Protein AF-0000000086876105 (afdb_homodimer)

Foldseek 3Di:
DWDQFADPVVQVQLALPPCVVQVFFKKWKWFAAPVGDIDIDIDGSLFKHRPHRFKMKGWAAPPDRSVVRCVVPQWIWMWGADPQKTKIWIWRKDWDDWDPDAPHTTGMIMIGTPTMDIDDDPVDTRDDDHTDDDPDPVVVSVVSSSSVVVNND/DWDQFADPVVLVQLALPPCVVQVWFKKWKWFAAPVGDIDIDIDGSLFKHRPHRFKMKGWAAPPDRSVVRCVVPQWIWMWGADPQKTKIWIWRKDWDDWDPDAPHTTGMIMIGTPTMDIDDDPVDTRDDDHTDDDPDPVVVSVVSSSSVVVNND

pLDDT: mean 95.99, std 5.05, range [53.31, 98.94]

Radius of gyration: 19.45 Å; Cα contacts (8 Å, |Δi|>4): 712; chains: 2; bounding box: 35×54×44 Å

Nearest PDB structures (foldseek):
  2q9k-assembly1_A-2  TM=8.388E-01  e=3.712E-08  Exiguobacterium sibiricum 255-15
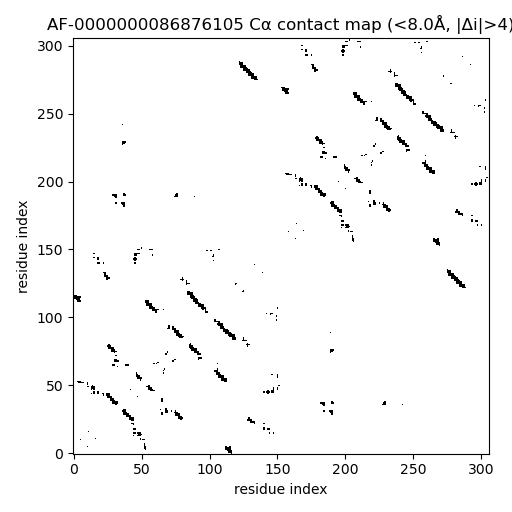  3amf-assembly1_B  TM=7.274E-01  e=2.385E-05  Nitratidesulfovibrio vulgaris str. 'Miyazaki F'
  5jab-assembly2_D  TM=6.631E-01  e=6.332E-06  Mycobacterium tuberculosis H37Rv
  8ct0-assembly2_B  TM=7.428E-01  e=2.216E-03  Kitasatospora aureofaciens
  5zyr-assembly1_B  TM=7.207E-01  e=1.424E-03  Acinetobacter baumannii

InterPro domains:
  IPR012349 FMN-binding split barrel [G3DSA:2.30.110.10] (2-151)

Structure (mmCIF, N/CA/C/O backbone):
data_AF-0000000086876105-model_v1
#
loop_
_entity.id
_entity.type
_entity.pdbx_description
1 polymer "Pyridoxamine 5'-phosphate oxidase family protein"
#
loop_
_atom_site.group_PDB
_atom_site.id
_atom_site.type_symbol
_atom_site.label_atom_id
_atom_site.label_alt_id
_atom_site.label_comp_id
_atom_site.label_asym_id
_atom_site.label_entity_id
_atom_site.label_seq_id
_atom_site.pdbx_PDB_ins_code
_atom_site.Cartn_x
_atom_site.Cartn_y
_atom_site.Cartn_z
_atom_site.occupancy
_atom_site.B_iso_or_equiv
_atom_site.auth_seq_id
_atom_site.auth_comp_id
_atom_site.auth_asym_id
_atom_site.auth_atom_id
_atom_site.pdbx_PDB_model_num
ATOM 1 N N . MET A 1 1 ? 7.344 -9.664 17.172 1 53.34 1 MET A N 1
ATOM 2 C CA . MET A 1 1 ? 8.148 -10.836 16.828 1 53.34 1 MET A CA 1
ATOM 3 C C . MET A 1 1 ? 8.07 -11.125 15.336 1 53.34 1 MET A C 1
ATOM 5 O O . MET A 1 1 ? 6.98 -11.211 14.766 1 53.34 1 MET A O 1
ATOM 9 N N . ASN A 1 2 ? 9.172 -10.852 14.609 1 73.69 2 ASN A N 1
ATOM 10 C CA . ASN A 1 2 ? 9.258 -11.18 13.188 1 73.69 2 ASN A CA 1
ATOM 11 C C . ASN A 1 2 ? 9.289 -12.688 12.961 1 73.69 2 ASN A C 1
ATOM 13 O O . ASN A 1 2 ? 10.133 -13.383 13.523 1 73.69 2 ASN A O 1
ATOM 17 N N . VAL A 1 3 ? 8.188 -13.242 12.438 1 87.06 3 VAL A N 1
ATOM 18 C CA . VAL A 1 3 ? 8.141 -14.664 12.117 1 87.06 3 VAL A CA 1
ATOM 19 C C . VAL A 1 3 ? 8.516 -14.883 10.656 1 87.06 3 VAL A C 1
ATOM 21 O O . VAL A 1 3 ? 8.328 -13.992 9.82 1 87.06 3 VAL A O 1
ATOM 24 N N . LYS A 1 4 ? 9.047 -16.016 10.438 1 95.12 4 LYS A N 1
ATOM 25 C CA . LYS A 1 4 ? 9.523 -16.281 9.086 1 95.12 4 LYS A CA 1
ATOM 26 C C . LYS A 1 4 ? 8.594 -17.25 8.352 1 95.12 4 LYS A C 1
ATOM 28 O O . LYS A 1 4 ? 9.047 -18.078 7.562 1 95.12 4 LYS A O 1
ATOM 33 N N . GLN A 1 5 ? 7.363 -17.203 8.781 1 97 5 GLN A N 1
ATOM 34 C CA . GLN A 1 5 ? 6.387 -18.078 8.156 1 97 5 GLN A CA 1
ATOM 35 C C . GLN A 1 5 ? 4.973 -17.531 8.305 1 97 5 GLN A C 1
ATOM 37 O O . GLN A 1 5 ? 4.672 -16.844 9.289 1 97 5 GLN A O 1
ATOM 42 N N . LEU A 1 6 ? 4.168 -17.922 7.379 1 97.19 6 LEU A N 1
ATOM 43 C CA . LEU A 1 6 ? 2.736 -17.656 7.488 1 97.19 6 LEU A CA 1
ATOM 44 C C . LEU A 1 6 ? 2.08 -18.609 8.484 1 97.19 6 LEU A C 1
ATOM 46 O O . LEU A 1 6 ? 2.527 -19.75 8.648 1 97.19 6 LEU A O 1
ATOM 50 N N . ASP A 1 7 ? 1.108 -18.125 9.141 1 95.12 7 ASP A N 1
ATOM 51 C CA . ASP A 1 7 ? 0.332 -19.078 9.938 1 95.12 7 ASP A CA 1
ATOM 52 C C . ASP A 1 7 ? -0.605 -19.891 9.055 1 95.12 7 ASP A C 1
ATOM 54 O O . ASP A 1 7 ? -0.714 -19.641 7.855 1 95.12 7 ASP A O 1
ATOM 58 N N . LEU A 1 8 ? -1.255 -20.828 9.602 1 95.94 8 LEU A N 1
ATOM 59 C CA . LEU A 1 8 ? -2.051 -21.781 8.844 1 95.94 8 LEU A CA 1
ATOM 60 C C . LEU A 1 8 ? -3.25 -21.109 8.195 1 95.94 8 LEU A C 1
ATOM 62 O O . LEU A 1 8 ? -3.672 -21.484 7.102 1 95.94 8 LEU A O 1
ATOM 66 N N . GLU A 1 9 ? -3.82 -20.188 8.852 1 96.12 9 GLU A N 1
ATOM 67 C CA . GLU A 1 9 ? -4.957 -19.453 8.312 1 96.12 9 GLU A CA 1
ATOM 68 C C . GLU A 1 9 ? -4.586 -18.719 7.027 1 96.12 9 GLU A C 1
ATOM 70 O O . GLU A 1 9 ? -5.34 -18.75 6.051 1 96.12 9 GLU A O 1
ATOM 75 N N . LEU A 1 10 ? -3.41 -18.125 7.039 1 97.12 10 LEU A N 1
ATOM 76 C CA . LEU A 1 10 ? -2.941 -17.391 5.871 1 97.12 10 LEU A CA 1
ATOM 77 C C . LEU A 1 10 ? -2.568 -18.344 4.742 1 97.12 10 LEU A C 1
ATOM 79 O O . LEU A 1 10 ? -2.824 -18.047 3.57 1 97.12 10 LEU A O 1
ATOM 83 N N . VAL A 1 11 ? -2.008 -19.453 5.074 1 98.25 11 VAL A N 1
ATOM 84 C CA . VAL A 1 11 ? -1.679 -20.469 4.07 1 98.25 11 VAL A CA 1
ATOM 85 C C . VAL A 1 11 ? -2.953 -20.938 3.375 1 98.25 11 VAL A C 1
ATOM 87 O O . VAL A 1 11 ? -2.986 -21.062 2.148 1 98.25 11 VAL A O 1
ATOM 90 N N . GLU A 1 12 ? -3.965 -21.156 4.125 1 97.75 12 GLU A N 1
ATOM 91 C CA . GLU A 1 12 ? -5.242 -21.562 3.553 1 97.75 12 GLU A CA 1
ATOM 92 C C . GLU A 1 12 ? -5.844 -20.469 2.689 1 97.75 12 GLU A C 1
ATOM 94 O O . GLU A 1 12 ? -6.371 -20.734 1.607 1 97.75 12 GLU A O 1
ATOM 99 N N . TRP A 1 13 ? -5.75 -19.25 3.197 1 97.81 13 TRP A N 1
ATOM 100 C CA . TRP A 1 13 ? -6.266 -18.078 2.479 1 97.81 13 TRP A CA 1
ATOM 101 C C . TRP A 1 13 ? -5.586 -17.938 1.121 1 97.81 13 TRP A C 1
ATOM 103 O O . TRP A 1 13 ? -6.238 -17.609 0.125 1 97.81 13 TRP A O 1
ATOM 113 N N . LEU A 1 14 ? -4.266 -18.297 1.046 1 98.38 14 LEU A N 1
ATOM 114 C CA . LEU A 1 14 ? -3.479 -18.156 -0.175 1 98.38 14 LEU A CA 1
ATOM 115 C C . LEU A 1 14 ? -3.295 -19.516 -0.848 1 98.38 14 LEU A C 1
ATOM 117 O O . LEU A 1 14 ? -2.311 -19.734 -1.558 1 98.38 14 LEU A O 1
ATOM 121 N N . SER A 1 15 ? -4.16 -20.484 -0.643 1 97.94 15 SER A N 1
ATOM 122 C CA . SER A 1 15 ? -4.02 -21.844 -1.122 1 97.94 15 SER A CA 1
ATOM 123 C C . SER A 1 15 ? -4.355 -21.953 -2.605 1 97.94 15 SER A C 1
ATOM 125 O O . SER A 1 15 ? -4.047 -22.953 -3.248 1 97.94 15 SER A O 1
ATOM 127 N N . GLY A 1 16 ? -5.004 -20.906 -3.15 1 97.75 16 GLY A N 1
ATOM 128 C CA . GLY A 1 16 ? -5.508 -20.969 -4.512 1 97.75 16 GLY A CA 1
ATOM 129 C C . GLY A 1 16 ? -6.879 -21.609 -4.613 1 97.75 16 GLY A C 1
ATOM 130 O O . GLY A 1 16 ? -7.43 -21.75 -5.707 1 97.75 16 GLY A O 1
ATOM 131 N N . ASN A 1 17 ? -7.387 -21.922 -3.473 1 97.06 17 ASN A N 1
ATOM 132 C CA . ASN A 1 17 ? -8.719 -22.516 -3.432 1 97.06 17 ASN A CA 1
ATOM 133 C C . ASN A 1 17 ? -9.789 -21.469 -3.119 1 97.06 17 ASN A C 1
ATOM 135 O O . ASN A 1 17 ? -9.477 -20.375 -2.674 1 97.06 17 ASN A O 1
ATOM 139 N N . GLN A 1 18 ? -11.031 -21.781 -3.467 1 97.12 18 GLN A N 1
ATOM 140 C CA . GLN A 1 18 ? -12.203 -20.984 -3.135 1 97.12 18 GLN A CA 1
ATOM 141 C C . GLN A 1 18 ? -12.039 -19.547 -3.613 1 97.12 18 GLN A C 1
ATOM 143 O O . GLN A 1 18 ? -12.258 -18.609 -2.852 1 97.12 18 GLN A O 1
ATOM 148 N N . LEU A 1 19 ? -11.586 -19.422 -4.809 1 98.06 19 LEU A N 1
ATOM 149 C CA . LEU A 1 19 ? -11.297 -18.109 -5.387 1 98.06 19 LEU A CA 1
ATOM 150 C C . LEU A 1 19 ? -12.562 -17.266 -5.473 1 98.06 19 LEU A C 1
ATOM 152 O O . LEU A 1 19 ? -12.516 -16.047 -5.273 1 98.06 19 LEU A O 1
ATOM 156 N N . GLU A 1 20 ? -13.711 -17.891 -5.691 1 97.44 20 GLU A N 1
ATOM 157 C CA . GLU A 1 20 ? -14.977 -17.172 -5.797 1 97.44 20 GLU A CA 1
ATOM 158 C C . GLU A 1 20 ? -15.289 -16.422 -4.508 1 97.44 20 GLU A C 1
ATOM 160 O O . GLU A 1 20 ? -15.82 -15.305 -4.547 1 97.44 20 GLU A O 1
ATOM 165 N N . GLY A 1 21 ? -14.891 -16.984 -3.416 1 96.88 21 GLY A N 1
ATOM 166 C CA . GLY A 1 21 ? -15.211 -16.391 -2.123 1 96.88 21 GLY A CA 1
ATOM 167 C C . GLY A 1 21 ? -14.289 -15.25 -1.741 1 96.88 21 GLY A C 1
ATOM 168 O O . GLY A 1 21 ? -14.586 -14.484 -0.821 1 96.88 21 GLY A O 1
ATOM 169 N N . LYS A 1 22 ? -13.148 -15.141 -2.412 1 96.69 22 LYS A N 1
ATOM 170 C CA . LYS A 1 22 ? -12.188 -14.086 -2.066 1 96.69 22 LYS A CA 1
ATOM 171 C C . LYS A 1 22 ? -11.836 -13.25 -3.289 1 96.69 22 LYS A C 1
ATOM 173 O O . LYS A 1 22 ? -10.758 -12.641 -3.34 1 96.69 22 LYS A O 1
ATOM 178 N N . GLN A 1 23 ? -12.742 -13.219 -4.227 1 97.5 23 GLN A N 1
ATOM 179 C CA . GLN A 1 23 ? -12.484 -12.648 -5.543 1 97.5 23 GLN A CA 1
ATOM 180 C C . GLN A 1 23 ? -12.359 -11.125 -5.473 1 97.5 23 GLN A C 1
ATOM 182 O O . GLN A 1 23 ? -11.852 -10.5 -6.402 1 97.5 23 GLN A O 1
ATOM 187 N N . HIS A 1 24 ? -12.758 -10.516 -4.379 1 96.94 24 HIS A N 1
ATOM 188 C CA . HIS A 1 24 ? -12.781 -9.055 -4.312 1 96.94 24 HIS A CA 1
ATOM 189 C C . HIS A 1 24 ? -11.547 -8.516 -3.59 1 96.94 24 HIS A C 1
ATOM 191 O O . HIS A 1 24 ? -11.305 -7.309 -3.582 1 96.94 24 HIS A O 1
ATOM 197 N N . ASP A 1 25 ? -10.758 -9.398 -3.023 1 95.5 25 ASP A N 1
ATOM 198 C CA . ASP A 1 25 ? -9.594 -8.992 -2.238 1 95.5 25 ASP A CA 1
ATOM 199 C C . ASP A 1 25 ? -8.414 -8.648 -3.141 1 95.5 25 ASP A C 1
ATOM 201 O O . ASP A 1 25 ? -8.156 -9.344 -4.125 1 95.5 25 ASP A O 1
ATOM 205 N N . ALA A 1 26 ? -7.766 -7.598 -2.779 1 96.56 26 ALA A N 1
ATOM 206 C CA . ALA A 1 26 ? -6.504 -7.254 -3.432 1 96.56 26 ALA A CA 1
ATOM 207 C C . ALA A 1 26 ? -5.359 -7.207 -2.424 1 96.56 26 ALA A C 1
ATOM 209 O O . ALA A 1 26 ? -5.578 -6.945 -1.239 1 96.56 26 ALA A O 1
ATOM 210 N N . MET A 1 27 ? -4.234 -7.504 -2.859 1 98.06 27 MET A N 1
ATOM 211 C CA . MET A 1 27 ? -2.988 -7.328 -2.119 1 98.06 27 MET A CA 1
ATOM 212 C C . MET A 1 27 ? -2.047 -6.379 -2.854 1 98.06 27 MET A C 1
ATOM 214 O O . MET A 1 27 ? -2.291 -6.031 -4.012 1 98.06 27 MET A O 1
ATOM 218 N N . GLN A 1 28 ? -1.099 -5.945 -2.123 1 98.44 28 GLN A N 1
ATOM 219 C CA . GLN A 1 28 ? -0.092 -5.062 -2.703 1 98.44 28 GLN A CA 1
ATOM 220 C C . GLN A 1 28 ? 1.278 -5.734 -2.732 1 98.44 28 GLN A C 1
ATOM 222 O O . GLN A 1 28 ? 1.697 -6.344 -1.748 1 98.44 28 GLN A O 1
ATOM 227 N N . LEU A 1 29 ? 1.921 -5.66 -3.848 1 98.81 29 LEU A N 1
ATOM 228 C CA . LEU A 1 29 ? 3.307 -6.094 -3.998 1 98.81 29 LEU A CA 1
ATOM 229 C C . LEU A 1 29 ? 4.23 -4.898 -4.195 1 98.81 29 LEU A C 1
ATOM 231 O O . LEU A 1 29 ? 4.137 -4.195 -5.207 1 98.81 29 LEU A O 1
ATOM 235 N N . LEU A 1 30 ? 5.098 -4.691 -3.248 1 98.81 30 LEU A N 1
ATOM 236 C CA . LEU A 1 30 ? 5.992 -3.543 -3.256 1 98.81 30 LEU A CA 1
ATOM 237 C C . LEU A 1 30 ? 7.395 -3.949 -3.701 1 98.81 30 LEU A C 1
ATOM 239 O O . LEU A 1 30 ? 7.91 -4.984 -3.275 1 98.81 30 LEU A O 1
ATOM 243 N N . THR A 1 31 ? 7.977 -3.146 -4.52 1 98.75 31 THR A N 1
ATOM 244 C CA . THR A 1 31 ? 9.344 -3.32 -4.984 1 98.75 31 THR A CA 1
ATOM 245 C C . THR A 1 31 ? 10.07 -1.98 -5.043 1 98.75 31 THR A C 1
ATOM 247 O O . THR A 1 31 ? 9.516 -0.947 -4.672 1 98.75 31 THR A O 1
ATOM 250 N N . VAL A 1 32 ? 11.359 -2.014 -5.387 1 98.5 32 VAL A N 1
ATOM 251 C CA . VAL A 1 32 ? 12.133 -0.784 -5.508 1 98.5 32 VAL A CA 1
ATOM 252 C C . VAL A 1 32 ? 12.594 -0.603 -6.953 1 98.5 32 VAL A C 1
ATOM 254 O O . VAL A 1 32 ? 13.258 -1.474 -7.512 1 98.5 32 VAL A O 1
ATOM 257 N N . SER A 1 33 ? 12.188 0.501 -7.516 1 97.56 33 SER A N 1
ATOM 258 C CA . SER A 1 33 ? 12.562 0.811 -8.891 1 97.56 33 SER A CA 1
ATOM 259 C C . SER A 1 33 ? 14.047 1.137 -9 1 97.56 33 SER A C 1
ATOM 261 O O . SER A 1 33 ? 14.695 1.425 -7.988 1 97.56 33 SER A O 1
ATOM 263 N N . GLU A 1 34 ? 14.523 1.146 -10.195 1 96.44 34 GLU A N 1
ATOM 264 C CA . GLU A 1 34 ? 15.938 1.405 -10.453 1 96.44 34 GLU A CA 1
ATOM 265 C C . GLU A 1 34 ? 16.344 2.797 -9.977 1 96.44 34 GLU A C 1
ATOM 267 O O . GLU A 1 34 ? 17.469 3 -9.523 1 96.44 34 GLU A O 1
ATOM 272 N N . ASP A 1 35 ? 15.398 3.695 -10 1 95.38 35 ASP A N 1
ATOM 273 C CA . ASP A 1 35 ? 15.695 5.07 -9.617 1 95.38 35 ASP A CA 1
ATOM 274 C C . ASP A 1 35 ? 15.508 5.277 -8.117 1 95.38 35 ASP A C 1
ATOM 276 O O . ASP A 1 35 ? 15.547 6.41 -7.629 1 95.38 35 ASP A O 1
ATOM 280 N N . GLY A 1 36 ? 15.195 4.246 -7.418 1 95.12 36 GLY A N 1
ATOM 281 C CA . GLY A 1 36 ? 15.234 4.289 -5.965 1 95.12 36 GLY A CA 1
ATOM 282 C C . GLY A 1 36 ? 13.883 4.582 -5.344 1 95.12 36 GLY A C 1
ATOM 283 O O . GLY A 1 36 ? 13.773 4.734 -4.125 1 95.12 36 GLY A O 1
ATOM 284 N N . TRP A 1 37 ? 12.836 4.684 -6.141 1 96.94 37 TRP A N 1
ATOM 285 C CA . TRP A 1 37 ? 11.5 4.906 -5.602 1 96.94 37 TRP A CA 1
ATOM 286 C C . TRP A 1 37 ? 10.82 3.584 -5.27 1 96.94 37 TRP A C 1
ATOM 288 O O . TRP A 1 37 ? 10.977 2.598 -5.992 1 96.94 37 TRP A O 1
ATOM 298 N N . PRO A 1 38 ? 10.125 3.568 -4.148 1 98 38 PRO A N 1
ATOM 299 C CA . PRO A 1 38 ? 9.25 2.41 -3.959 1 98 38 PRO A CA 1
ATOM 300 C C . PRO A 1 38 ? 8.164 2.307 -5.031 1 98 38 PRO A C 1
ATOM 302 O O . PRO A 1 38 ? 7.676 3.328 -5.52 1 98 38 PRO A O 1
ATOM 305 N N . HIS A 1 39 ? 7.891 1.155 -5.434 1 97.56 39 HIS A N 1
ATOM 306 C CA . HIS A 1 39 ? 6.926 0.849 -6.48 1 97.56 39 HIS A CA 1
ATOM 307 C C . HIS A 1 39 ? 5.863 -0.124 -5.984 1 97.56 39 HIS A C 1
ATOM 309 O O . HIS A 1 39 ? 6.184 -1.126 -5.34 1 97.56 39 HIS A O 1
ATOM 315 N N . GLN A 1 40 ? 4.586 0.178 -6.234 1 98.12 40 GLN A N 1
ATOM 316 C CA . GLN A 1 40 ? 3.502 -0.708 -5.824 1 98.12 40 GLN A CA 1
ATOM 317 C C . GLN A 1 40 ? 2.76 -1.267 -7.035 1 98.12 40 GLN A C 1
ATOM 319 O O . GLN A 1 40 ? 2.453 -0.532 -7.977 1 98.12 40 GLN A O 1
ATOM 324 N N . ALA A 1 41 ? 2.521 -2.494 -7.051 1 96.94 41 ALA A N 1
ATOM 325 C CA . ALA A 1 41 ? 1.57 -3.164 -7.934 1 96.94 41 ALA A CA 1
ATOM 326 C C . ALA A 1 41 ? 0.486 -3.877 -7.133 1 96.94 41 ALA A C 1
ATOM 328 O O . ALA A 1 41 ? 0.746 -4.379 -6.035 1 96.94 41 ALA A O 1
ATOM 329 N N . MET A 1 42 ? -0.695 -3.967 -7.676 1 96.56 42 MET A N 1
ATOM 330 C CA . MET A 1 42 ? -1.773 -4.738 -7.066 1 96.56 42 MET A CA 1
ATOM 331 C C . MET A 1 42 ? -1.766 -6.18 -7.574 1 96.56 42 MET A C 1
ATOM 333 O O . MET A 1 42 ? -1.541 -6.422 -8.758 1 96.56 42 MET A O 1
ATOM 337 N N . ILE A 1 43 ? -2.033 -7.07 -6.668 1 96.69 43 ILE A N 1
ATOM 338 C CA . ILE A 1 43 ? -2.107 -8.477 -7.051 1 96.69 43 ILE A CA 1
ATOM 339 C C . ILE A 1 43 ? -3.398 -9.086 -6.512 1 96.69 43 ILE A C 1
ATOM 341 O O . ILE A 1 43 ? -3.803 -8.812 -5.379 1 96.69 43 ILE A O 1
ATOM 345 N N . SER A 1 44 ? -4.031 -9.875 -7.344 1 96.81 44 SER A N 1
ATOM 346 C CA . SER A 1 44 ? -5.266 -10.555 -6.957 1 96.81 44 SER A CA 1
ATOM 347 C C . SER A 1 44 ? -4.98 -11.938 -6.395 1 96.81 44 SER A C 1
ATOM 349 O O . SER A 1 44 ? -3.846 -12.414 -6.441 1 96.81 44 SER A O 1
ATOM 351 N N . MET A 1 45 ? -6.086 -12.602 -5.961 1 97.94 45 MET A N 1
ATOM 352 C CA . MET A 1 45 ? -6.012 -13.938 -5.375 1 97.94 45 MET A CA 1
ATOM 353 C C . MET A 1 45 ? -5.676 -14.977 -6.434 1 97.94 45 MET A C 1
ATOM 355 O O . MET A 1 45 ? -5.273 -16.094 -6.105 1 97.94 45 MET A O 1
ATOM 359 N N . GLY A 1 46 ? -5.781 -14.633 -7.656 1 97.88 46 GLY A N 1
ATOM 360 C CA . GLY A 1 46 ? -5.465 -15.555 -8.734 1 97.88 46 GLY A CA 1
ATOM 361 C C . GLY A 1 46 ? -4.012 -15.5 -9.164 1 97.88 46 GLY A C 1
ATOM 362 O O . GLY A 1 46 ? -3.598 -16.234 -10.062 1 97.88 46 GLY A O 1
ATOM 363 N N . GLU A 1 47 ? -3.223 -14.703 -8.492 1 98.31 47 GLU A N 1
ATOM 364 C CA . GLU A 1 47 ? -1.872 -14.445 -8.977 1 98.31 47 GLU A CA 1
ATOM 365 C C . GLU A 1 47 ? -0.823 -14.875 -7.957 1 98.31 47 GLU A C 1
ATOM 367 O O . GLU A 1 47 ? 0.371 -14.641 -8.148 1 98.31 47 GLU A O 1
ATOM 372 N N . ILE A 1 48 ? -1.25 -15.508 -6.934 1 98.81 48 ILE A N 1
ATOM 373 C CA . ILE A 1 48 ? -0.35 -15.898 -5.855 1 98.81 48 ILE A CA 1
ATOM 374 C C . ILE A 1 48 ? -0.867 -17.172 -5.191 1 98.81 48 ILE A C 1
ATOM 376 O O . ILE A 1 48 ? -2.076 -17.344 -5.027 1 98.81 48 ILE A O 1
ATOM 380 N N . ILE A 1 49 ? 0.048 -18.016 -4.734 1 98.88 49 ILE A N 1
ATOM 381 C CA . ILE A 1 49 ? -0.324 -19.188 -3.951 1 98.88 49 ILE A CA 1
ATOM 382 C C . ILE A 1 49 ? 0.743 -19.469 -2.896 1 98.88 49 ILE A C 1
ATOM 384 O O . ILE A 1 49 ? 1.928 -19.203 -3.117 1 98.88 49 ILE A O 1
ATOM 388 N N . ALA A 1 50 ? 0.32 -19.938 -1.777 1 98.75 50 ALA A N 1
ATOM 389 C CA . ALA A 1 50 ? 1.233 -20.484 -0.778 1 98.75 50 ALA A CA 1
ATOM 390 C C . ALA A 1 50 ? 1.522 -21.969 -1.045 1 98.75 50 ALA A C 1
ATOM 392 O O . ALA A 1 50 ? 0.604 -22.781 -1.077 1 98.75 50 ALA A O 1
ATOM 393 N N . ILE A 1 51 ? 2.793 -22.281 -1.233 1 98.44 51 ILE A N 1
ATOM 394 C CA . ILE A 1 51 ? 3.229 -23.672 -1.416 1 98.44 51 ILE A CA 1
ATOM 395 C C . ILE A 1 51 ? 3.463 -24.312 -0.055 1 98.44 51 ILE A C 1
ATOM 397 O O . ILE A 1 51 ? 3.16 -25.5 0.137 1 98.44 51 ILE A O 1
ATOM 401 N N . SER A 1 52 ? 3.963 -23.625 0.837 1 98.25 52 SER A N 1
ATOM 402 C CA . SER A 1 52 ? 4.191 -23.938 2.246 1 98.25 52 SER A CA 1
ATOM 403 C C . SER A 1 52 ? 4.16 -22.672 3.096 1 98.25 52 SER A C 1
ATOM 405 O O . SER A 1 52 ? 4.012 -21.562 2.568 1 98.25 52 SER A O 1
ATOM 407 N N . PRO A 1 53 ? 4.234 -22.766 4.379 1 98.06 53 PRO A N 1
ATOM 408 C CA . PRO A 1 53 ? 4.172 -21.562 5.227 1 98.06 53 PRO A CA 1
ATOM 409 C C . PRO A 1 53 ? 5.277 -20.562 4.914 1 98.06 53 PRO A C 1
ATOM 411 O O . PRO A 1 53 ? 5.121 -19.359 5.168 1 98.06 53 PRO A O 1
ATOM 414 N N . ASP A 1 54 ? 6.406 -21.031 4.379 1 98.31 54 ASP A N 1
ATOM 415 C CA . ASP A 1 54 ? 7.52 -20.109 4.18 1 98.31 54 ASP A CA 1
ATOM 416 C C . ASP A 1 54 ? 7.824 -19.938 2.695 1 98.31 54 ASP A C 1
ATOM 418 O O . ASP A 1 54 ? 8.836 -19.328 2.334 1 98.31 54 ASP A O 1
ATOM 422 N N . LYS A 1 55 ? 6.969 -20.469 1.849 1 98.69 55 LYS A N 1
ATOM 423 C CA . LYS A 1 55 ? 7.223 -20.422 0.411 1 98.69 55 LYS A CA 1
ATOM 424 C C . LYS A 1 55 ? 5.953 -20.062 -0.356 1 98.69 55 LYS A C 1
ATOM 426 O O . LYS A 1 55 ? 4.926 -20.719 -0.217 1 98.69 55 LYS A O 1
ATOM 431 N N . LEU A 1 56 ? 6.012 -19.016 -1.17 1 98.88 56 LEU A N 1
ATOM 432 C CA . LEU A 1 56 ? 4.934 -18.578 -2.057 1 98.88 56 LEU A CA 1
ATOM 433 C C . LEU A 1 56 ? 5.375 -18.641 -3.514 1 98.88 56 LEU A C 1
ATOM 435 O O . LEU A 1 56 ? 6.574 -18.688 -3.805 1 98.88 56 LEU A O 1
ATOM 439 N N . ARG A 1 57 ? 4.457 -18.625 -4.375 1 98.94 57 ARG A N 1
ATOM 440 C CA . ARG A 1 57 ? 4.723 -18.422 -5.797 1 98.94 57 ARG A CA 1
ATOM 441 C C . ARG A 1 57 ? 3.797 -17.359 -6.375 1 98.94 57 ARG A C 1
ATOM 443 O O . ARG A 1 57 ? 2.633 -17.25 -5.984 1 98.94 57 ARG A O 1
ATOM 450 N N . LEU A 1 58 ? 4.281 -16.594 -7.258 1 98.81 58 LEU A N 1
ATOM 451 C CA . LEU A 1 58 ? 3.58 -15.477 -7.871 1 98.81 58 LEU A CA 1
ATOM 452 C C . LEU A 1 58 ? 3.613 -15.586 -9.391 1 98.81 58 LEU A C 1
ATOM 454 O O . LEU A 1 58 ? 4.621 -16 -9.969 1 98.81 58 LEU A O 1
ATOM 458 N N . ALA A 1 59 ? 2.57 -15.164 -10 1 98.44 59 ALA A N 1
ATOM 459 C CA . ALA A 1 59 ? 2.477 -15 -11.445 1 98.44 59 ALA A CA 1
ATOM 460 C C . ALA A 1 59 ? 2.162 -13.555 -11.82 1 98.44 59 ALA A C 1
ATOM 462 O O . ALA A 1 59 ? 1.132 -13.008 -11.414 1 98.44 59 ALA A O 1
ATOM 463 N N . LEU A 1 60 ? 3.02 -12.961 -12.602 1 97.81 60 LEU A N 1
ATOM 464 C CA . LEU A 1 60 ? 2.846 -11.578 -13.039 1 97.81 60 LEU A CA 1
ATOM 465 C C . LEU A 1 60 ? 2.795 -11.492 -14.555 1 97.81 60 LEU A C 1
ATOM 467 O O . LEU A 1 60 ? 3.393 -12.32 -15.25 1 97.81 60 LEU A O 1
ATOM 471 N N . TRP A 1 61 ? 2.049 -10.469 -15.031 1 94.38 61 TRP A N 1
ATOM 472 C CA . TRP A 1 61 ? 2.129 -10.203 -16.469 1 94.38 61 TRP A CA 1
ATOM 473 C C . TRP A 1 61 ? 3.572 -9.961 -16.891 1 94.38 61 TRP A C 1
ATOM 475 O O . TRP A 1 61 ? 4.344 -9.328 -16.172 1 94.38 61 TRP A O 1
ATOM 485 N N . PRO A 1 62 ? 3.916 -10.438 -18.031 1 93.56 62 PRO A N 1
ATOM 486 C CA . PRO A 1 62 ? 5.309 -10.289 -18.453 1 93.56 62 PRO A CA 1
ATOM 487 C C . PRO A 1 62 ? 5.699 -8.836 -18.719 1 93.56 62 PRO A C 1
ATOM 489 O O . PRO A 1 62 ? 4.883 -8.055 -19.219 1 93.56 62 PRO A O 1
ATOM 492 N N . GLY A 1 63 ? 6.898 -8.484 -18.359 1 91.56 63 GLY A N 1
ATOM 493 C CA . GLY A 1 63 ? 7.473 -7.207 -18.734 1 91.56 63 GLY A CA 1
ATOM 494 C C . GLY A 1 63 ? 6.98 -6.055 -17.875 1 91.56 63 GLY A C 1
ATOM 495 O O . GLY A 1 63 ? 6.984 -4.902 -18.328 1 91.56 63 GLY A O 1
ATOM 496 N N . THR A 1 64 ? 6.512 -6.312 -16.766 1 95.81 64 THR A N 1
ATOM 497 C CA . THR A 1 64 ? 6.07 -5.25 -15.867 1 95.81 64 THR A CA 1
ATOM 498 C C . THR A 1 64 ? 7.262 -4.602 -15.172 1 95.81 64 THR A C 1
ATOM 500 O O . THR A 1 64 ? 8.336 -5.199 -15.086 1 95.81 64 THR A O 1
ATOM 503 N N . GLN A 1 65 ? 7.109 -3.408 -14.68 1 96.69 65 GLN A N 1
ATOM 504 C CA . GLN A 1 65 ? 8.117 -2.779 -13.836 1 96.69 65 GLN A CA 1
ATOM 505 C C . GLN A 1 65 ? 8.375 -3.607 -12.578 1 96.69 65 GLN A C 1
ATOM 507 O O . GLN A 1 65 ? 9.508 -3.711 -12.117 1 96.69 65 GLN A O 1
ATOM 512 N N . THR A 1 66 ? 7.367 -4.199 -12.062 1 98.12 66 THR A N 1
ATOM 513 C CA . THR A 1 66 ? 7.48 -5.043 -10.875 1 98.12 66 THR A CA 1
ATOM 514 C C . THR A 1 66 ? 8.414 -6.223 -11.141 1 98.12 66 THR A C 1
ATOM 516 O O . THR A 1 66 ? 9.32 -6.492 -10.352 1 98.12 66 THR A O 1
ATOM 519 N N . SER A 1 67 ? 8.211 -6.863 -12.258 1 98.19 67 SER A N 1
ATOM 520 C CA . SER A 1 67 ? 9.07 -7.98 -12.633 1 98.19 67 SER A CA 1
ATOM 521 C C . SER A 1 67 ? 10.523 -7.539 -12.789 1 98.19 67 SER A C 1
ATOM 523 O O . SER A 1 67 ? 11.438 -8.195 -12.289 1 98.19 67 SER A O 1
ATOM 525 N N . MET A 1 68 ? 10.719 -6.441 -13.438 1 98.25 68 MET A N 1
ATOM 526 C CA . MET A 1 68 ? 12.062 -5.926 -13.641 1 98.25 68 MET A CA 1
ATOM 527 C C . MET A 1 68 ? 12.734 -5.621 -12.305 1 98.25 68 MET A C 1
ATOM 529 O O . MET A 1 68 ? 13.906 -5.949 -12.102 1 98.25 68 MET A O 1
ATOM 533 N N . ASN A 1 69 ? 11.977 -5.012 -11.43 1 98.62 69 ASN A N 1
ATOM 534 C CA . ASN A 1 69 ? 12.508 -4.695 -10.109 1 98.62 69 ASN A CA 1
ATOM 535 C C . ASN A 1 69 ? 12.891 -5.961 -9.344 1 98.62 69 ASN A C 1
ATOM 537 O O . ASN A 1 69 ? 13.961 -6.027 -8.742 1 98.62 69 ASN A O 1
ATOM 541 N N . MET A 1 70 ? 11.977 -6.91 -9.359 1 98.44 70 MET A N 1
ATOM 542 C CA . MET A 1 70 ? 12.211 -8.148 -8.625 1 98.44 70 MET A CA 1
ATOM 543 C C . MET A 1 70 ? 13.414 -8.898 -9.195 1 98.44 70 MET A C 1
ATOM 545 O O . MET A 1 70 ? 14.211 -9.453 -8.438 1 98.44 70 MET A O 1
ATOM 549 N N . ASN A 1 71 ? 13.555 -8.867 -10.477 1 98.25 71 ASN A N 1
ATOM 550 C CA . ASN A 1 71 ? 14.711 -9.5 -11.109 1 98.25 71 ASN A CA 1
ATOM 551 C C . ASN A 1 71 ? 16.016 -8.836 -10.68 1 98.25 71 ASN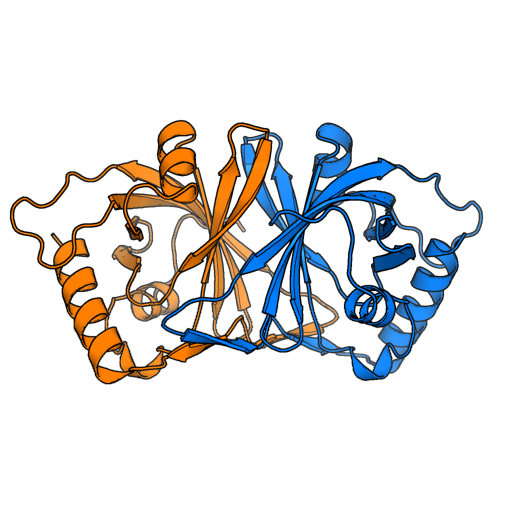 A C 1
ATOM 553 O O . ASN A 1 71 ? 17.031 -9.508 -10.492 1 98.25 71 ASN A O 1
ATOM 557 N N . ARG A 1 72 ? 15.992 -7.594 -10.523 1 98.12 72 ARG A N 1
ATOM 558 C CA . ARG A 1 72 ? 17.188 -6.824 -10.211 1 98.12 72 ARG A CA 1
ATOM 559 C C . ARG A 1 72 ? 17.531 -6.926 -8.727 1 98.12 72 ARG A C 1
ATOM 561 O O . ARG A 1 72 ? 18.703 -7.059 -8.367 1 98.12 72 ARG A O 1
ATOM 568 N N . THR A 1 73 ? 16.547 -6.879 -7.875 1 97.94 73 THR A N 1
ATOM 569 C CA . THR A 1 73 ? 16.828 -6.695 -6.453 1 97.94 73 THR A CA 1
ATOM 570 C C . THR A 1 73 ? 16.688 -8.016 -5.703 1 97.94 73 THR A C 1
ATOM 572 O O . THR A 1 73 ? 17.234 -8.172 -4.609 1 97.94 73 THR A O 1
ATOM 575 N N . GLY A 1 74 ? 15.828 -8.922 -6.199 1 98.25 74 GLY A N 1
ATOM 576 C CA . GLY A 1 74 ? 15.523 -10.148 -5.492 1 98.25 74 GLY A CA 1
ATOM 577 C C . GLY A 1 74 ? 14.68 -9.93 -4.25 1 98.25 74 GLY A C 1
ATOM 578 O O . GLY A 1 74 ? 14.711 -10.742 -3.322 1 98.25 74 GLY A O 1
ATOM 579 N N . LYS A 1 75 ? 14.016 -8.781 -4.211 1 98.44 75 LYS A N 1
ATOM 580 C CA . LYS A 1 75 ? 13.281 -8.406 -3.002 1 98.44 75 LYS A CA 1
ATOM 581 C C . LYS A 1 75 ? 11.883 -7.898 -3.342 1 98.44 75 LYS A C 1
ATOM 583 O O . LYS A 1 75 ? 11.695 -7.211 -4.348 1 98.44 75 LYS A O 1
ATOM 588 N N . ALA A 1 76 ? 10.914 -8.195 -2.494 1 98.69 76 ALA A N 1
ATOM 589 C CA . ALA A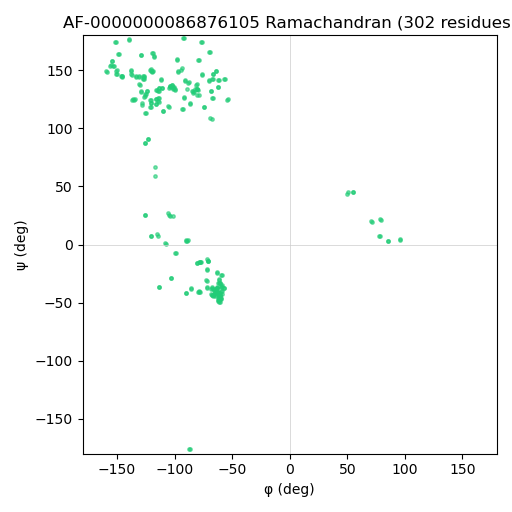 1 76 ? 9.578 -7.605 -2.523 1 98.69 76 ALA A CA 1
ATOM 590 C C . ALA A 1 76 ? 8.938 -7.641 -1.143 1 98.69 76 ALA A C 1
ATOM 592 O O . ALA A 1 76 ? 9.375 -8.383 -0.262 1 98.69 76 ALA A O 1
ATOM 593 N N . THR A 1 77 ? 8.031 -6.844 -0.9 1 98.69 77 THR A N 1
ATOM 594 C CA . THR A 1 77 ? 7.18 -6.906 0.282 1 98.69 77 THR A CA 1
ATOM 595 C C . THR A 1 77 ? 5.711 -7.051 -0.115 1 98.69 77 THR A C 1
ATOM 597 O O . THR A 1 77 ? 5.203 -6.273 -0.925 1 98.69 77 THR A O 1
ATOM 600 N N . LEU A 1 78 ? 5.082 -8.047 0.37 1 98.62 78 LEU A N 1
ATOM 601 C CA . LEU A 1 78 ? 3.65 -8.242 0.187 1 98.62 78 LEU A CA 1
ATOM 602 C C . LEU A 1 78 ? 2.863 -7.617 1.332 1 98.62 78 LEU A C 1
ATOM 604 O O . LEU A 1 78 ? 3.146 -7.8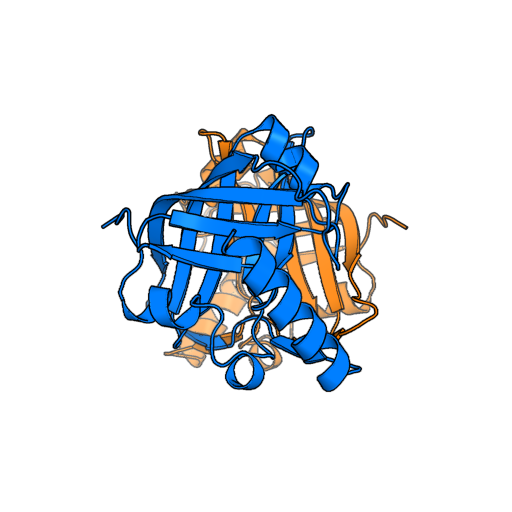79 2.504 1 98.62 78 LEU A O 1
ATOM 608 N N . ILE A 1 79 ? 1.918 -6.785 0.991 1 98.38 79 ILE A N 1
ATOM 609 C CA . ILE A 1 79 ? 1.018 -6.176 1.963 1 98.38 79 ILE A CA 1
ATOM 610 C C . ILE A 1 79 ? -0.403 -6.691 1.746 1 98.38 79 ILE A C 1
ATOM 612 O O . ILE A 1 79 ? -0.885 -6.742 0.612 1 98.38 79 ILE A O 1
ATOM 616 N N . ALA A 1 80 ? -1.061 -7.043 2.789 1 96.88 80 ALA A N 1
ATOM 617 C CA . ALA A 1 80 ? -2.438 -7.52 2.699 1 96.88 80 ALA A CA 1
ATOM 618 C C . ALA A 1 80 ? -3.217 -7.191 3.971 1 96.88 80 ALA A C 1
ATOM 620 O O . ALA A 1 80 ? -2.635 -7.094 5.055 1 96.88 80 ALA A O 1
ATOM 621 N N . VAL A 1 81 ? -4.445 -7.004 3.795 1 96.19 81 VAL A N 1
ATOM 622 C CA . VAL A 1 81 ? -5.371 -6.938 4.922 1 96.19 81 VAL A CA 1
ATOM 623 C C . VAL A 1 81 ? -6.191 -8.227 4.992 1 96.19 81 VAL A C 1
ATOM 625 O O . VAL A 1 81 ? -6.871 -8.586 4.027 1 96.19 81 VAL A O 1
ATOM 628 N N . HIS A 1 82 ? -6.074 -8.906 6.035 1 93.75 82 HIS A N 1
ATOM 629 C CA . HIS A 1 82 ? -6.836 -10.133 6.262 1 93.75 82 HIS A CA 1
ATOM 630 C C . HIS A 1 82 ? -7.402 -10.18 7.676 1 93.75 82 HIS A C 1
ATOM 632 O O . HIS A 1 82 ? -6.656 -10.07 8.648 1 93.75 82 HIS A O 1
ATOM 638 N N . GLU A 1 83 ? -8.742 -10.352 7.797 1 87.81 83 GLU A N 1
ATOM 639 C CA . GLU A 1 83 ? -9.43 -10.414 9.086 1 87.81 83 GLU A CA 1
ATOM 640 C C . GLU A 1 83 ? -9.039 -9.234 9.969 1 87.81 83 GLU A C 1
ATOM 642 O O . GLU A 1 83 ? -8.641 -9.414 11.117 1 87.81 83 GLU A O 1
ATOM 647 N N . TYR A 1 84 ? -8.984 -8.047 9.508 1 86.5 84 TYR A N 1
ATOM 648 C CA . TYR A 1 84 ? -8.789 -6.781 10.195 1 86.5 84 TYR A CA 1
ATOM 649 C C . TYR A 1 84 ? -7.324 -6.586 10.57 1 86.5 84 TYR A C 1
ATOM 651 O O . TYR A 1 84 ? -6.988 -5.684 11.344 1 86.5 84 TYR A O 1
ATOM 659 N N . ARG A 1 85 ? -6.488 -7.531 10.055 1 92.19 85 ARG A N 1
ATOM 660 C CA . ARG A 1 85 ? -5.051 -7.414 10.273 1 92.19 85 ARG A CA 1
ATOM 661 C C . ARG A 1 85 ? -4.352 -6.863 9.039 1 92.19 85 ARG A C 1
ATOM 663 O O . ARG A 1 85 ? -4.664 -7.258 7.914 1 92.19 85 ARG A O 1
ATOM 670 N N . LEU A 1 86 ? -3.453 -5.938 9.289 1 96.12 86 LEU A N 1
ATOM 671 C CA . LEU A 1 86 ? -2.564 -5.477 8.227 1 96.12 86 LEU A CA 1
ATOM 672 C C . LEU A 1 86 ? -1.257 -6.266 8.234 1 96.12 86 LEU A C 1
ATOM 674 O O . LEU A 1 86 ? -0.491 -6.195 9.203 1 96.12 86 LEU A O 1
ATOM 678 N N . LEU A 1 87 ? -0.981 -6.996 7.176 1 96.75 87 LEU A N 1
ATOM 679 C CA . LEU A 1 87 ? 0.146 -7.918 7.094 1 96.75 87 LEU A CA 1
ATOM 680 C C . LEU A 1 87 ? 1.269 -7.324 6.246 1 96.75 87 LEU A C 1
ATOM 682 O O . LEU A 1 87 ? 1.014 -6.742 5.191 1 96.75 87 LEU A O 1
ATOM 686 N N . TYR A 1 88 ? 2.453 -7.477 6.727 1 97.38 88 TYR A N 1
ATOM 687 C CA . TYR A 1 88 ? 3.678 -7.141 6.008 1 97.38 88 TYR A CA 1
ATOM 688 C C . TYR A 1 88 ? 4.574 -8.359 5.859 1 97.38 88 TYR A C 1
ATOM 690 O O . TYR A 1 88 ? 5.086 -8.891 6.852 1 97.38 88 TYR A O 1
ATOM 698 N N . VAL A 1 89 ? 4.824 -8.742 4.633 1 97.94 89 VAL A N 1
ATOM 699 C CA . VAL A 1 89 ? 5.625 -9.938 4.41 1 97.94 89 VAL A CA 1
ATOM 700 C C . VAL A 1 89 ? 6.809 -9.609 3.5 1 97.94 89 VAL A C 1
ATOM 702 O O . VAL A 1 89 ? 6.625 -9.312 2.316 1 97.94 89 VAL A O 1
ATOM 705 N N . ARG A 1 90 ? 7.977 -9.672 4.012 1 98.25 90 ARG A N 1
ATOM 706 C CA . ARG A 1 90 ? 9.172 -9.523 3.189 1 98.25 90 ARG A CA 1
ATOM 707 C C . ARG A 1 90 ? 9.516 -10.828 2.477 1 98.25 90 ARG A C 1
ATOM 709 O O . ARG A 1 90 ? 9.555 -11.891 3.1 1 98.25 90 ARG A O 1
ATOM 716 N N . LEU A 1 91 ? 9.805 -10.68 1.221 1 98.62 91 LEU A N 1
ATOM 717 C CA . LEU A 1 91 ? 9.984 -11.844 0.364 1 98.62 91 LEU A CA 1
ATOM 718 C C . LEU A 1 91 ? 11.32 -11.789 -0.365 1 98.62 91 LEU A C 1
ATOM 720 O O . LEU A 1 91 ? 11.648 -10.773 -0.983 1 98.62 91 LEU A O 1
ATOM 724 N N . GLU A 1 92 ? 12.055 -12.828 -0.236 1 98.75 92 GLU A N 1
ATOM 725 C CA . GLU A 1 92 ? 13.164 -13.047 -1.16 1 98.75 92 GLU A CA 1
ATOM 726 C C . GLU A 1 92 ? 12.688 -13.727 -2.441 1 98.75 92 GLU A C 1
ATOM 728 O O . GLU A 1 92 ? 12.031 -14.766 -2.391 1 98.75 92 GLU A O 1
ATOM 733 N N . ILE A 1 93 ? 13.078 -13.219 -3.531 1 98.75 93 ILE A N 1
ATOM 734 C CA . ILE A 1 93 ? 12.453 -13.586 -4.797 1 98.75 93 ILE A CA 1
ATOM 735 C C . ILE A 1 93 ? 13.438 -14.391 -5.645 1 98.75 93 ILE A C 1
ATOM 737 O O . ILE A 1 93 ? 14.594 -14 -5.805 1 98.75 93 ILE A O 1
ATOM 741 N N . GLY A 1 94 ? 12.961 -15.43 -6.188 1 98.62 94 GLY A N 1
ATOM 742 C CA . GLY A 1 94 ? 13.648 -16.219 -7.203 1 98.62 94 GLY A CA 1
ATOM 743 C C . GLY A 1 94 ? 12.82 -16.422 -8.453 1 98.62 94 GLY A C 1
ATOM 744 O O . GLY A 1 94 ? 11.609 -16.641 -8.375 1 98.62 94 GLY A O 1
ATOM 745 N N . VAL A 1 95 ? 13.5 -16.422 -9.555 1 98.06 95 VAL A N 1
ATOM 746 C CA . VAL A 1 95 ? 12.805 -16.594 -10.828 1 98.06 95 VAL A CA 1
ATOM 747 C C . VAL A 1 95 ? 12.516 -18.078 -11.062 1 98.06 95 VAL A C 1
ATOM 749 O O . VAL A 1 95 ? 13.383 -18.938 -10.852 1 98.06 95 VAL A O 1
ATOM 752 N N . LEU A 1 96 ? 11.297 -18.375 -11.469 1 97.94 96 LEU A N 1
ATOM 753 C CA . LEU A 1 96 ? 10.938 -19.719 -11.93 1 97.94 96 LEU A CA 1
ATOM 754 C C . LEU A 1 96 ? 11 -19.797 -13.445 1 97.94 96 LEU A C 1
ATOM 756 O O . LEU A 1 96 ? 10.703 -18.828 -14.141 1 97.94 96 LEU A O 1
ATOM 760 N N . PRO A 1 97 ? 11.312 -20.922 -13.945 1 95.75 97 PRO A N 1
ATOM 761 C CA . PRO A 1 97 ? 11.32 -21.078 -15.406 1 95.75 97 PRO A CA 1
ATOM 762 C C . PRO A 1 97 ? 9.93 -20.906 -16.016 1 95.75 97 PRO A C 1
ATOM 764 O O . PRO A 1 97 ? 8.922 -21.25 -15.383 1 95.75 97 PRO A O 1
ATOM 767 N N . GLN A 1 98 ? 9.961 -20.422 -17.203 1 92.88 98 GLN A N 1
ATOM 768 C CA . GLN A 1 98 ? 8.703 -20.359 -17.938 1 92.88 98 GLN A CA 1
ATOM 769 C C . GLN A 1 98 ? 8.18 -21.766 -18.25 1 92.88 98 GLN A C 1
ATOM 771 O O . GLN A 1 98 ? 8.961 -22.688 -18.469 1 92.88 98 GLN A O 1
ATOM 776 N N . LEU A 1 99 ? 6.898 -21.844 -18.25 1 93.94 99 LEU A N 1
ATOM 777 C CA . LEU A 1 99 ? 6.285 -23.109 -18.656 1 93.94 99 LEU A CA 1
ATOM 778 C C . LEU A 1 99 ? 6.18 -23.203 -20.172 1 93.94 99 LEU A C 1
ATOM 780 O O . LEU A 1 99 ? 5.789 -22.234 -20.828 1 93.94 99 LEU A O 1
ATOM 784 N N . LYS A 1 100 ? 6.574 -24.25 -20.828 1 89.12 100 LYS A N 1
ATOM 785 C CA . LYS A 1 100 ? 6.594 -24.453 -22.281 1 89.12 100 LYS A CA 1
ATOM 786 C C . LYS A 1 100 ? 5.191 -24.328 -22.859 1 89.12 100 LYS A C 1
ATOM 788 O O . LYS A 1 100 ? 5.004 -23.703 -23.906 1 89.12 100 LYS A O 1
ATOM 793 N N . GLU A 1 101 ? 4.207 -24.906 -22.328 1 90.44 101 GLU A N 1
ATOM 794 C CA . GLU A 1 101 ? 2.84 -24.875 -22.844 1 90.44 101 GLU A CA 1
ATOM 795 C C . GLU A 1 101 ? 1.895 -24.203 -21.844 1 90.44 101 GLU A C 1
ATOM 797 O O . GLU A 1 101 ? 1.031 -24.859 -21.266 1 90.44 101 GLU A O 1
ATOM 802 N N . SER A 1 102 ? 2.123 -22.906 -21.656 1 91.75 102 SER A N 1
ATOM 803 C CA . SER A 1 102 ? 1.251 -22.188 -20.734 1 91.75 102 SER A CA 1
ATOM 804 C C . SER A 1 102 ? 0.033 -21.625 -21.453 1 91.75 102 SER A C 1
ATOM 806 O O . SER A 1 102 ? 0.147 -21.125 -22.578 1 91.75 102 SER A O 1
ATOM 808 N N . VAL A 1 103 ? -1.108 -21.797 -20.906 1 94.25 103 VAL A N 1
ATOM 809 C CA . VAL A 1 103 ? -2.322 -21.156 -21.422 1 94.25 103 VAL A CA 1
ATOM 810 C C . VAL A 1 103 ? -2.215 -19.641 -21.266 1 94.25 103 VAL A C 1
ATOM 812 O O . VAL A 1 103 ? -2.625 -18.891 -22.156 1 94.25 103 VAL A O 1
ATOM 815 N N . HIS A 1 104 ? -1.627 -19.156 -20.125 1 93.69 104 HIS A N 1
ATOM 816 C CA . HIS A 1 104 ? -1.443 -17.75 -19.812 1 93.69 104 HIS A CA 1
ATOM 817 C C . HIS A 1 104 ? 0.016 -17.438 -19.5 1 93.69 104 HIS A C 1
ATOM 819 O O . HIS A 1 104 ? 0.425 -17.484 -18.328 1 93.69 104 HIS A O 1
ATOM 825 N N . PRO A 1 105 ? 0.787 -17.141 -20.484 1 94.44 105 PRO A N 1
ATOM 826 C CA . PRO A 1 105 ? 2.195 -16.828 -20.219 1 94.44 105 PRO A CA 1
ATOM 827 C C . PRO A 1 105 ? 2.373 -15.719 -19.188 1 94.44 105 PRO A C 1
ATOM 829 O O . PRO A 1 105 ? 1.786 -14.648 -19.328 1 94.44 105 PRO A O 1
ATOM 832 N N . ARG A 1 106 ? 3.123 -16.016 -18.125 1 97.19 106 ARG A N 1
ATOM 833 C CA . ARG A 1 106 ? 3.395 -15.117 -17.016 1 97.19 106 ARG A CA 1
ATOM 834 C C . ARG A 1 106 ? 4.859 -15.195 -16.594 1 97.19 106 ARG A C 1
ATOM 836 O O . ARG A 1 106 ? 5.52 -16.219 -16.812 1 97.19 106 ARG A O 1
ATOM 843 N N . ASP A 1 107 ? 5.383 -14.07 -16.078 1 97.75 107 ASP A N 1
ATOM 844 C CA . ASP A 1 107 ? 6.578 -14.188 -15.25 1 97.75 107 ASP A CA 1
ATOM 845 C C . ASP A 1 107 ? 6.262 -14.914 -13.945 1 97.75 107 ASP A C 1
ATOM 847 O O . ASP A 1 107 ? 5.348 -14.523 -13.219 1 97.75 107 ASP A O 1
ATOM 851 N N . ARG A 1 108 ? 6.992 -15.93 -13.664 1 98.38 108 ARG A N 1
ATOM 852 C CA . ARG A 1 108 ? 6.746 -16.734 -12.469 1 98.38 108 ARG A CA 1
ATOM 853 C C . ARG A 1 108 ? 7.879 -16.578 -11.461 1 98.38 108 ARG A C 1
ATOM 855 O O . ARG A 1 108 ? 9.047 -16.516 -11.844 1 98.38 108 ARG A O 1
ATOM 862 N N . TYR A 1 109 ? 7.523 -16.547 -10.219 1 98.81 109 TYR A N 1
ATOM 863 C CA . TYR A 1 109 ? 8.516 -16.375 -9.164 1 98.81 109 TYR A CA 1
ATOM 864 C C . TYR A 1 109 ? 8.227 -17.297 -7.992 1 98.81 109 TYR A C 1
ATOM 866 O O . TYR A 1 109 ? 7.066 -17.625 -7.711 1 98.81 109 TYR A O 1
ATOM 874 N N . GLU A 1 110 ? 9.227 -17.703 -7.41 1 98.81 110 GLU A N 1
ATOM 875 C CA . GLU A 1 110 ? 9.156 -18.281 -6.074 1 98.81 110 GLU A CA 1
ATOM 876 C C . GLU A 1 110 ? 9.664 -17.297 -5.02 1 98.81 110 GLU A C 1
ATOM 878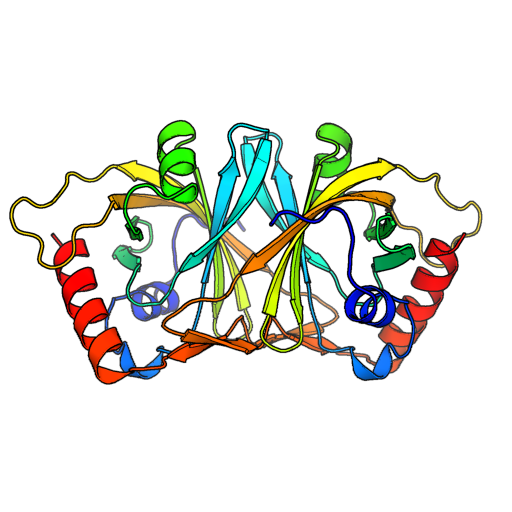 O O . GLU A 1 110 ? 10.672 -16.625 -5.23 1 98.81 110 GLU A O 1
ATOM 883 N N . ALA A 1 111 ? 8.945 -17.219 -3.971 1 98.81 111 ALA A N 1
ATOM 884 C CA . ALA A 1 111 ? 9.25 -16.234 -2.924 1 98.81 111 ALA A CA 1
ATOM 885 C C . ALA A 1 111 ? 9.391 -16.922 -1.567 1 98.81 111 ALA A C 1
ATOM 887 O O . ALA A 1 111 ? 8.508 -17.672 -1.144 1 98.81 111 ALA A O 1
ATOM 888 N N . ARG A 1 112 ? 10.453 -16.625 -0.913 1 98.69 112 ARG A N 1
ATOM 889 C CA . ARG A 1 112 ? 10.672 -17.109 0.443 1 98.69 112 ARG A CA 1
ATOM 890 C C . ARG A 1 112 ? 10.375 -16.031 1.475 1 98.69 112 ARG A C 1
ATOM 892 O O . ARG A 1 112 ? 10.852 -14.898 1.352 1 98.69 112 ARG A O 1
ATOM 899 N N . VAL A 1 113 ? 9.664 -16.391 2.49 1 98.56 113 VAL A N 1
ATOM 900 C CA . VAL A 1 113 ? 9.312 -15.445 3.547 1 98.56 113 VAL A CA 1
ATOM 901 C C . VAL A 1 113 ? 10.531 -15.18 4.43 1 98.56 113 VAL A C 1
ATOM 903 O O . VAL A 1 113 ? 11.055 -16.094 5.07 1 98.56 113 VAL A O 1
ATOM 906 N N . VAL A 1 114 ? 10.914 -13.977 4.441 1 97.75 114 VAL A N 1
ATOM 907 C CA . VAL A 1 114 ? 12.023 -13.547 5.281 1 97.75 114 VAL A CA 1
ATOM 908 C C . VAL A 1 114 ? 11.5 -13.102 6.648 1 97.75 114 VAL A C 1
ATOM 910 O O . VAL A 1 114 ? 12.117 -13.375 7.676 1 97.75 114 VAL A O 1
ATOM 913 N N . SER A 1 115 ? 10.414 -12.406 6.617 1 96.88 115 SER A N 1
ATOM 914 C CA . SER A 1 115 ? 9.766 -11.945 7.836 1 96.88 115 SER A CA 1
ATOM 915 C C . SER A 1 115 ? 8.297 -11.609 7.59 1 96.88 115 SER A C 1
ATOM 917 O O . SER A 1 115 ? 7.91 -11.258 6.473 1 96.88 115 SER A O 1
ATOM 919 N N . MET A 1 116 ? 7.535 -11.789 8.562 1 96.5 116 MET A N 1
ATOM 920 C CA . MET A 1 116 ? 6.141 -11.352 8.562 1 96.5 116 MET A CA 1
ATOM 921 C C . MET A 1 116 ? 5.824 -10.547 9.812 1 96.5 116 MET A C 1
ATOM 923 O O . MET A 1 116 ? 6.188 -10.945 10.922 1 96.5 116 MET A O 1
ATOM 927 N N . ARG A 1 117 ? 5.215 -9.469 9.547 1 93.69 117 ARG A N 1
ATOM 928 C CA . ARG A 1 117 ? 4.762 -8.602 10.633 1 93.69 117 ARG A CA 1
ATOM 929 C C . ARG A 1 117 ? 3.277 -8.273 10.484 1 93.69 117 ARG A C 1
ATOM 931 O O . ARG A 1 117 ? 2.77 -8.148 9.367 1 93.69 117 ARG A O 1
ATOM 938 N N . VAL A 1 118 ? 2.684 -8.242 11.617 1 92.75 118 VAL A N 1
ATOM 939 C CA . VAL A 1 118 ? 1.288 -7.82 11.672 1 92.75 118 VAL A CA 1
ATOM 940 C C . VAL A 1 118 ? 1.179 -6.504 12.438 1 92.75 118 VAL A C 1
ATOM 942 O O . VAL A 1 118 ? 1.707 -6.379 13.547 1 92.75 118 VAL A O 1
ATOM 945 N N . ASP A 1 119 ? 0.594 -5.527 11.727 1 86.94 119 ASP A N 1
ATOM 946 C CA . ASP A 1 119 ? 0.441 -4.234 12.398 1 86.94 119 ASP A CA 1
ATOM 947 C C . ASP A 1 119 ? -0.976 -4.062 12.938 1 86.94 119 ASP A C 1
ATOM 949 O O . ASP A 1 119 ? -1.949 -4.406 12.266 1 86.94 119 ASP A O 1
ATOM 953 N N . ARG A 1 120 ? -1.009 -3.604 14.172 1 81.69 120 ARG A N 1
ATOM 954 C CA . ARG A 1 120 ? -2.238 -3.184 14.836 1 81.69 120 ARG A CA 1
ATOM 955 C C . ARG A 1 120 ? -2.092 -1.783 15.422 1 81.69 120 ARG A C 1
ATOM 957 O O . ARG A 1 120 ? -1.131 -1.503 16.141 1 81.69 120 ARG A O 1
ATOM 964 N N . ALA A 1 121 ? -2.914 -0.877 14.977 1 80.38 121 ALA A N 1
ATOM 965 C CA . ALA A 1 121 ? -2.889 0.467 15.547 1 80.38 121 ALA A CA 1
ATOM 966 C C . ALA A 1 121 ? -3.629 0.513 16.891 1 80.38 121 ALA A C 1
ATOM 968 O O . ALA A 1 121 ? -4.77 0.057 16.984 1 80.38 121 ALA A O 1
ATOM 969 N N . PRO A 1 122 ? -2.969 1.057 17.906 1 83.75 122 PRO A N 1
ATOM 970 C CA . PRO A 1 122 ? -3.631 1.112 19.203 1 83.75 122 PRO A CA 1
ATOM 971 C C . PRO A 1 122 ? -4.891 1.975 19.203 1 83.75 122 PRO A C 1
ATOM 973 O O . PRO A 1 122 ? -5.824 1.719 19.953 1 83.75 122 PRO A O 1
ATOM 976 N N . TYR A 1 123 ? -4.98 2.922 18.297 1 89.75 123 TYR A N 1
ATOM 977 C CA . TYR A 1 123 ? -6.074 3.885 18.391 1 89.75 123 TYR A CA 1
ATOM 978 C C . TYR A 1 123 ? -7.113 3.646 17.312 1 89.75 123 TYR A C 1
ATOM 980 O O . TYR A 1 123 ? -8.102 4.375 17.219 1 89.75 123 TYR A O 1
ATOM 988 N N . ALA A 1 124 ? -6.859 2.633 16.516 1 95 124 ALA A N 1
ATOM 989 C CA . ALA A 1 124 ? -7.773 2.383 15.398 1 95 124 ALA A CA 1
ATOM 990 C C . ALA A 1 124 ? -7.77 0.908 15.008 1 95 124 ALA A C 1
ATOM 992 O O . ALA A 1 124 ? -6.801 0.191 15.266 1 95 124 ALA A O 1
ATOM 993 N N . ASP A 1 125 ? -8.867 0.454 14.438 1 95.06 125 ASP A N 1
ATOM 994 C CA . ASP A 1 125 ? -8.984 -0.894 13.891 1 95.06 125 ASP A CA 1
ATOM 995 C C . ASP A 1 125 ? -9.148 -0.855 12.367 1 95.06 125 ASP A C 1
ATOM 997 O O . ASP A 1 125 ? -10.055 -0.19 11.859 1 95.06 125 ASP A O 1
ATOM 1001 N N . ILE A 1 126 ? -8.289 -1.579 11.711 1 96.25 126 ILE A N 1
ATOM 1002 C CA . ILE A 1 126 ? -8.469 -1.712 10.273 1 96.25 126 ILE A CA 1
ATOM 1003 C C . ILE A 1 126 ? -9.805 -2.396 9.977 1 96.25 126 ILE A C 1
ATOM 1005 O O . ILE A 1 126 ? -10.164 -3.371 10.641 1 96.25 126 ILE A O 1
ATOM 1009 N N . THR A 1 127 ? -10.555 -1.899 9.031 1 95.81 127 THR A N 1
ATOM 1010 C CA . THR A 1 127 ? -11.867 -2.467 8.75 1 95.81 127 THR A CA 1
ATOM 1011 C C . THR A 1 127 ? -11.891 -3.109 7.363 1 95.81 127 THR A C 1
ATOM 1013 O O . THR A 1 127 ? -12.578 -4.109 7.148 1 95.81 127 THR A O 1
ATOM 1016 N N . THR A 1 128 ? -11.195 -2.52 6.387 1 95 128 THR A N 1
ATOM 1017 C CA . THR A 1 128 ? -11.203 -3.066 5.035 1 95 128 THR A CA 1
ATOM 1018 C C . THR A 1 128 ? -9.852 -2.846 4.359 1 95 128 THR A C 1
ATOM 1020 O O . THR A 1 128 ? -9.18 -1.845 4.621 1 95 128 THR A O 1
ATOM 1023 N N . GLY A 1 129 ? -9.469 -3.828 3.545 1 96.31 129 GLY A N 1
ATOM 1024 C CA . GLY A 1 129 ? -8.383 -3.629 2.596 1 96.31 129 GLY A CA 1
ATOM 1025 C C . GLY A 1 129 ? -8.844 -3.047 1.274 1 96.31 129 GLY A C 1
ATOM 1026 O O . GLY A 1 129 ? -10.008 -2.648 1.138 1 96.31 129 GLY A O 1
ATOM 1027 N N . ILE A 1 130 ? -7.945 -2.934 0.382 1 96.81 130 ILE A N 1
ATOM 1028 C CA . ILE A 1 130 ? -8.336 -2.512 -0.959 1 96.81 130 ILE A CA 1
ATOM 1029 C C . ILE A 1 130 ? -9.164 -3.609 -1.623 1 96.81 130 ILE A C 1
ATOM 1031 O O . ILE A 1 130 ? -8.82 -4.789 -1.549 1 96.81 130 ILE A O 1
ATOM 1035 N N . THR A 1 131 ? -10.289 -3.211 -2.197 1 96.94 131 THR A N 1
ATOM 1036 C CA . THR A 1 131 ? -11.156 -4.168 -2.873 1 96.94 131 THR A CA 1
ATOM 1037 C C . THR A 1 131 ? -11.5 -3.689 -4.281 1 96.94 131 THR A C 1
ATOM 1039 O O . THR A 1 131 ? -11.312 -2.514 -4.602 1 96.94 131 THR A O 1
ATOM 1042 N N . PHE A 1 132 ? -11.961 -4.633 -5.055 1 97.5 132 PHE A N 1
ATOM 1043 C CA . PHE A 1 132 ? -12.352 -4.332 -6.426 1 97.5 132 PHE A CA 1
ATOM 1044 C C . PHE A 1 132 ? -13.492 -5.238 -6.879 1 97.5 132 PHE A C 1
ATOM 1046 O O . PHE A 1 132 ? -13.82 -6.215 -6.203 1 97.5 132 PHE A O 1
ATOM 1053 N N . GLN A 1 133 ? -14.133 -4.852 -7.949 1 97.44 133 GLN A N 1
ATOM 1054 C CA . GLN A 1 133 ? -15.156 -5.652 -8.617 1 97.44 133 GLN A CA 1
ATOM 1055 C C . GLN A 1 133 ? -14.711 -6.031 -10.031 1 97.44 133 GLN A C 1
ATOM 1057 O O . GLN A 1 133 ? -14.352 -5.164 -10.828 1 97.44 133 GLN A O 1
ATOM 1062 N N . LEU A 1 134 ? -14.742 -7.328 -10.281 1 97.5 134 LEU A N 1
ATOM 1063 C CA . LEU A 1 134 ? -14.414 -7.82 -11.617 1 97.5 134 LEU A CA 1
ATOM 1064 C C . LEU A 1 134 ? -15.508 -7.453 -12.609 1 97.5 134 LEU A C 1
ATOM 1066 O O . LEU A 1 134 ? -16.703 -7.539 -12.297 1 97.5 134 LEU A O 1
ATOM 1070 N N . LYS A 1 135 ? -15.117 -7.105 -13.789 1 96.81 135 LYS A N 1
ATOM 1071 C CA . LYS A 1 135 ? -16.094 -6.781 -14.836 1 96.81 135 LYS A CA 1
ATOM 1072 C C . LYS A 1 135 ? -16.672 -8.047 -15.445 1 96.81 135 LYS A C 1
ATOM 1074 O O . LYS A 1 135 ? -17.875 -8.094 -15.758 1 96.81 135 LYS A O 1
ATOM 1079 N N . ASP A 1 136 ? -15.875 -9.039 -15.656 1 97.5 136 ASP A N 1
ATOM 1080 C CA . ASP A 1 136 ? -16.281 -10.375 -16.078 1 97.5 136 ASP A CA 1
ATOM 1081 C C . ASP A 1 136 ? -15.789 -11.438 -15.094 1 97.5 136 ASP A C 1
ATOM 1083 O O . ASP A 1 136 ? -14.703 -11.992 -15.25 1 97.5 136 ASP A O 1
ATOM 1087 N N . GLU A 1 137 ? -16.641 -11.703 -14.133 1 97.31 137 GLU A N 1
ATOM 1088 C CA . GLU A 1 137 ? -16.297 -12.586 -13.023 1 97.31 137 GLU A CA 1
ATOM 1089 C C . GLU A 1 137 ? -15.953 -13.984 -13.516 1 97.31 137 GLU A C 1
ATOM 1091 O O . GLU A 1 137 ? -14.906 -14.531 -13.164 1 97.31 137 GLU A O 1
ATOM 1096 N N . LYS A 1 138 ? -16.797 -14.5 -14.336 1 97.5 138 LYS A N 1
ATOM 1097 C CA . LYS A 1 138 ? -16.625 -15.875 -14.797 1 97.5 138 LYS A CA 1
ATOM 1098 C C . LYS A 1 138 ? -15.32 -16.047 -15.562 1 97.5 138 LYS A C 1
ATOM 1100 O O . LYS A 1 138 ? -14.547 -16.969 -15.281 1 97.5 138 LYS A O 1
ATOM 1105 N N . ALA A 1 139 ? -15.055 -15.148 -16.484 1 97.06 139 ALA A N 1
ATOM 1106 C CA . ALA A 1 139 ? -13.836 -15.227 -17.281 1 97.06 139 ALA A CA 1
ATOM 1107 C C . ALA A 1 139 ? -12.594 -15.047 -16.406 1 97.06 139 ALA A C 1
ATOM 1109 O O . ALA A 1 139 ? -11.602 -15.766 -16.578 1 97.06 139 ALA A O 1
ATOM 1110 N N . SER A 1 140 ? -12.672 -14.148 -15.492 1 97.06 140 SER A N 1
ATOM 1111 C CA . SER A 1 140 ? -11.531 -13.867 -14.625 1 97.06 140 SER A CA 1
ATOM 1112 C C . SER A 1 140 ? -11.227 -15.047 -13.703 1 97.06 140 SER A C 1
ATOM 1114 O O . SER A 1 140 ? -10.07 -15.453 -13.562 1 97.06 140 SER A O 1
ATOM 1116 N N . ILE A 1 141 ? -12.25 -15.625 -13.141 1 97.94 141 ILE A N 1
ATOM 1117 C CA . ILE A 1 141 ? -12.062 -16.719 -12.203 1 97.94 141 ILE A CA 1
ATOM 1118 C C . ILE A 1 141 ? -11.523 -17.938 -12.945 1 97.94 141 ILE A C 1
ATOM 1120 O O . ILE A 1 141 ? -10.664 -18.672 -12.43 1 97.94 141 ILE A O 1
ATOM 1124 N N . THR A 1 142 ? -12.023 -18.156 -14.164 1 97.88 142 THR A N 1
ATOM 1125 C CA . THR A 1 142 ? -11.5 -19.234 -14.992 1 97.88 142 THR A CA 1
ATOM 1126 C C . THR A 1 142 ? -10.008 -19.031 -15.258 1 97.88 142 THR A C 1
ATOM 1128 O O . THR A 1 142 ? -9.211 -19.953 -15.07 1 97.88 142 THR A O 1
ATOM 1131 N N . ARG A 1 143 ? -9.641 -17.844 -15.609 1 97.5 143 ARG A N 1
ATOM 1132 C CA . ARG A 1 143 ? -8.242 -17.531 -15.859 1 97.5 143 ARG A CA 1
ATOM 1133 C C . ARG A 1 143 ? -7.406 -17.719 -14.594 1 97.5 143 ARG A C 1
ATOM 1135 O O . ARG A 1 143 ? -6.289 -18.234 -14.648 1 97.5 143 ARG A O 1
ATOM 1142 N N . TRP A 1 144 ? -7.938 -17.312 -13.453 1 97.81 144 TRP A N 1
ATOM 1143 C CA . TRP A 1 144 ? -7.23 -17.438 -12.188 1 97.81 144 TRP A CA 1
ATOM 1144 C C . TRP A 1 144 ? -6.961 -18.906 -11.859 1 97.81 144 TRP A C 1
ATOM 1146 O O . TRP A 1 144 ? -5.855 -19.266 -11.445 1 97.81 144 TRP A O 1
ATOM 1156 N N . LYS A 1 145 ? -8.016 -19.719 -12.039 1 98.19 145 LYS A N 1
ATOM 1157 C CA . LYS A 1 145 ? -7.844 -21.156 -11.766 1 98.19 145 LYS A CA 1
ATOM 1158 C C . LYS A 1 145 ? -6.75 -21.75 -12.648 1 98.19 145 LYS A C 1
ATOM 1160 O O . LYS A 1 145 ? -5.938 -22.547 -12.172 1 98.19 145 LYS A O 1
ATOM 1165 N N . GLU A 1 146 ? -6.695 -21.344 -13.883 1 98.12 146 GLU A N 1
ATOM 1166 C CA . GLU A 1 146 ? -5.668 -21.828 -14.805 1 98.12 146 GLU A CA 1
ATOM 1167 C C . GLU A 1 146 ? -4.285 -21.312 -14.406 1 98.12 146 GLU A C 1
ATOM 1169 O O . GLU A 1 1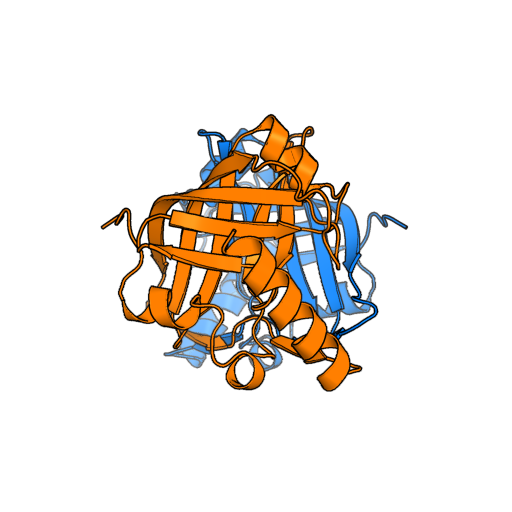46 ? -3.307 -22.062 -14.445 1 98.12 146 GLU A O 1
ATOM 1174 N N . THR A 1 147 ? -4.199 -20.062 -14.031 1 97.94 147 THR A N 1
ATOM 1175 C CA . THR A 1 147 ? -2.941 -19.453 -13.602 1 97.94 147 THR A CA 1
ATOM 1176 C C . THR A 1 147 ? -2.422 -20.141 -12.344 1 97.94 147 THR A C 1
ATOM 1178 O O . THR A 1 147 ? -1.232 -20.453 -12.234 1 97.94 147 THR A O 1
ATOM 1181 N N . ILE A 1 148 ? -3.309 -20.438 -11.438 1 98.19 148 ILE A N 1
ATOM 1182 C CA . ILE A 1 148 ? -2.949 -21.094 -10.188 1 98.19 148 ILE A CA 1
ATOM 1183 C C . ILE A 1 148 ? -2.441 -22.5 -10.477 1 98.19 148 ILE A C 1
ATOM 1185 O O . ILE A 1 148 ? -1.454 -22.953 -9.891 1 98.19 148 ILE A O 1
ATOM 1189 N N . ALA A 1 149 ? -3.121 -23.234 -11.367 1 97.5 149 ALA A N 1
ATOM 1190 C CA . ALA A 1 149 ? -2.66 -24.562 -11.758 1 97.5 149 ALA A CA 1
ATOM 1191 C C . ALA A 1 149 ? -1.24 -24.5 -12.312 1 97.5 149 ALA A C 1
ATOM 1193 O O . ALA A 1 149 ? -0.422 -25.391 -12.023 1 97.5 149 ALA A O 1
ATOM 1194 N N . GLU A 1 150 ? -0.964 -23.484 -13.016 1 97.69 150 GLU A N 1
ATOM 1195 C CA . GLU A 1 150 ? 0.369 -23.328 -13.586 1 97.69 150 GLU A CA 1
ATOM 1196 C C . GLU A 1 150 ? 1.393 -22.969 -12.508 1 97.69 150 GLU A C 1
ATOM 1198 O O . GLU A 1 150 ? 2.557 -23.359 -12.602 1 97.69 150 GLU A O 1
ATOM 1203 N 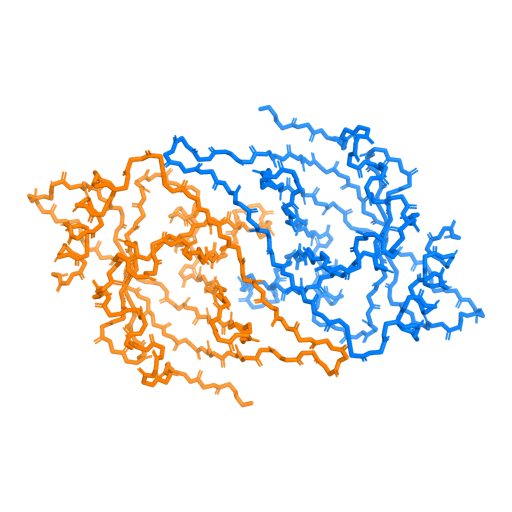N . LEU A 1 151 ? 0.98 -22.266 -11.461 1 97.81 151 LEU A N 1
ATOM 1204 C CA . LEU A 1 151 ? 1.871 -21.906 -10.367 1 97.81 151 LEU A CA 1
ATOM 1205 C C . LEU A 1 151 ? 2.211 -23.125 -9.516 1 97.81 151 LEU A C 1
ATOM 1207 O O . LEU A 1 151 ? 3.213 -23.125 -8.797 1 97.81 151 LEU A O 1
ATOM 1211 N N . ARG A 1 152 ? 1.404 -24.109 -9.586 1 96.94 152 ARG A N 1
ATOM 1212 C CA . ARG A 1 152 ? 1.637 -25.328 -8.797 1 96.94 152 ARG A CA 1
ATOM 1213 C C . ARG A 1 152 ? 2.705 -26.203 -9.445 1 96.94 152 ARG A C 1
ATOM 1215 O O . ARG A 1 152 ? 3.225 -27.125 -8.812 1 96.94 152 ARG A O 1
ATOM 1222 N N . GLN A 1 153 ? 2.994 -25.922 -10.672 1 94.19 153 GLN A N 1
ATOM 1223 C CA . GLN A 1 153 ? 3.994 -26.688 -11.406 1 94.19 153 GLN A CA 1
ATOM 1224 C C . GLN A 1 153 ? 5.406 -26.203 -11.086 1 94.19 153 GLN A C 1
ATOM 1226 O O . GLN A 1 153 ? 5.609 -25.016 -10.805 1 94.19 153 GLN A O 1
ATOM 1231 N N . MET B 1 1 ? -0.172 9.844 -18.781 1 53.31 1 MET B N 1
ATOM 1232 C CA . MET B 1 1 ? 0.473 11.148 -18.672 1 53.31 1 MET B CA 1
ATOM 1233 C C . MET B 1 1 ? 0.833 11.461 -17.219 1 53.31 1 MET B C 1
ATOM 1235 O O . MET B 1 1 ? -0.013 11.352 -16.328 1 53.31 1 MET B O 1
ATOM 1239 N N . ASN B 1 2 ? 2.139 11.406 -16.922 1 73.44 2 ASN B N 1
ATOM 1240 C CA . ASN B 1 2 ? 2.615 11.773 -15.586 1 73.44 2 ASN B CA 1
ATOM 1241 C C . ASN B 1 2 ? 2.465 13.266 -15.328 1 73.44 2 ASN B C 1
ATOM 1243 O O . ASN B 1 2 ? 2.945 14.086 -16.109 1 73.44 2 ASN B O 1
ATOM 1247 N N . VAL B 1 3 ? 1.507 13.641 -14.453 1 87.06 3 VAL B N 1
ATOM 1248 C CA . VAL B 1 3 ? 1.313 15.039 -14.086 1 87.06 3 VAL B CA 1
ATOM 1249 C C . VAL B 1 3 ? 2.094 15.359 -12.812 1 87.06 3 VAL B C 1
ATOM 1251 O O . VAL B 1 3 ? 2.314 14.477 -11.984 1 87.06 3 VAL B O 1
ATOM 1254 N N . LYS B 1 4 ? 2.473 16.547 -12.742 1 95 4 LYS B N 1
ATOM 1255 C CA . LYS B 1 4 ? 3.307 16.938 -11.609 1 95 4 LYS B CA 1
ATOM 1256 C C . LYS B 1 4 ? 2.508 17.75 -10.586 1 95 4 LYS B C 1
ATOM 1258 O O . LYS B 1 4 ? 3.043 18.656 -9.953 1 95 4 LYS B O 1
ATOM 1263 N N . GLN B 1 5 ? 1.227 17.5 -10.617 1 96.94 5 GLN B N 1
ATOM 1264 C CA . GLN B 1 5 ? 0.368 18.219 -9.68 1 96.94 5 GLN B CA 1
ATOM 1265 C C . GLN B 1 5 ? -0.914 17.438 -9.398 1 96.94 5 GLN B C 1
ATOM 1267 O O . GLN B 1 5 ? -1.394 16.703 -10.258 1 96.94 5 GLN B O 1
ATOM 1272 N N . LEU B 1 6 ? -1.441 17.719 -8.258 1 97.19 6 LEU B N 1
ATOM 1273 C CA . LEU B 1 6 ? -2.768 17.219 -7.918 1 97.19 6 LEU B CA 1
ATOM 1274 C C . LEU B 1 6 ? -3.852 18.016 -8.625 1 97.19 6 LEU B C 1
ATOM 1276 O O . LEU B 1 6 ? -3.676 19.219 -8.891 1 97.19 6 LEU B O 1
ATOM 1280 N N . ASP B 1 7 ? -4.883 17.375 -8.969 1 95 7 ASP B N 1
ATOM 1281 C CA . ASP B 1 7 ? -6.016 18.156 -9.453 1 95 7 ASP B CA 1
ATOM 1282 C C . ASP B 1 7 ? -6.746 18.828 -8.297 1 95 7 ASP B C 1
ATOM 1284 O O . ASP B 1 7 ? -6.426 18.594 -7.129 1 95 7 ASP B O 1
ATOM 1288 N N . LEU B 1 8 ? -7.68 19.625 -8.586 1 95.88 8 LEU B N 1
ATOM 1289 C CA . LEU B 1 8 ? -8.336 20.453 -7.582 1 95.88 8 LEU B CA 1
ATOM 1290 C C . LEU B 1 8 ? -9.141 19.594 -6.609 1 95.88 8 LEU B C 1
ATOM 1292 O O . LEU B 1 8 ? -9.25 19.938 -5.426 1 95.88 8 LEU B O 1
ATOM 1296 N N . GLU B 1 9 ? -9.742 18.594 -7.082 1 96.06 9 GLU B N 1
ATOM 1297 C CA . GLU B 1 9 ? -10.516 17.688 -6.234 1 96.06 9 GLU B CA 1
ATOM 1298 C C . GLU B 1 9 ? -9.641 17.062 -5.148 1 96.06 9 GLU B C 1
ATOM 1300 O O . GLU B 1 9 ? -10.039 16.984 -3.986 1 96.06 9 GLU B O 1
ATOM 1305 N N . LEU B 1 10 ? -8.445 16.672 -5.555 1 97.06 10 LEU B N 1
ATOM 1306 C CA . LEU B 1 10 ? -7.516 16.047 -4.617 1 97.06 10 LEU B CA 1
ATOM 1307 C C . LEU B 1 10 ? -6.965 17.078 -3.635 1 97.06 10 LEU B C 1
ATOM 1309 O O . LEU B 1 10 ? -6.785 16.781 -2.451 1 97.06 10 LEU B O 1
ATOM 1313 N N . VAL B 1 11 ? -6.727 18.266 -4.098 1 98.25 11 VAL B N 1
ATOM 1314 C CA . VAL B 1 11 ? -6.273 19.344 -3.219 1 98.25 11 VAL B CA 1
ATOM 1315 C C . VAL B 1 11 ? -7.32 19.609 -2.145 1 98.25 11 VAL B C 1
ATOM 1317 O O . VAL B 1 11 ? -6.988 19.766 -0.966 1 98.25 11 VAL B O 1
ATOM 1320 N N . GLU B 1 12 ? -8.547 19.641 -2.529 1 97.69 12 GLU B N 1
ATOM 1321 C CA . GLU B 1 12 ? -9.625 19.844 -1.571 1 97.69 12 GLU B CA 1
ATOM 1322 C C . GLU B 1 12 ? -9.734 18.688 -0.593 1 97.69 12 GLU B C 1
ATOM 1324 O O . GLU B 1 12 ? -9.93 18.891 0.606 1 97.69 12 GLU B O 1
ATOM 1329 N N . TRP B 1 13 ? -9.602 17.484 -1.14 1 97.75 13 TRP B N 1
ATOM 1330 C CA . TRP B 1 13 ? -9.664 16.266 -0.326 1 97.75 13 TRP B CA 1
ATOM 1331 C C . TRP B 1 13 ? -8.578 16.281 0.744 1 97.75 13 TRP B C 1
ATOM 1333 O O . TRP B 1 13 ? -8.82 15.875 1.885 1 97.75 13 TRP B O 1
ATOM 1343 N N . LEU B 1 14 ? -7.375 16.828 0.41 1 98.38 14 LEU B N 1
ATOM 1344 C CA . LEU B 1 14 ? -6.234 16.875 1.317 1 98.38 14 LEU B CA 1
ATOM 1345 C C . LEU B 1 14 ? -6.082 18.25 1.937 1 98.38 14 LEU B C 1
ATOM 1347 O O . LEU B 1 14 ? -4.977 18.656 2.309 1 98.38 14 LEU B O 1
ATOM 1351 N N . SER B 1 15 ? -7.109 19.047 2.041 1 97.88 15 SER B N 1
ATOM 1352 C CA . SER B 1 15 ? -7.062 20.438 2.488 1 97.88 15 SER B CA 1
ATOM 1353 C C . SER B 1 15 ? -6.93 20.531 4.004 1 97.88 15 SER B C 1
ATOM 1355 O O . SER B 1 15 ? -6.613 21.594 4.547 1 97.88 15 SER B O 1
ATOM 1357 N N . GLY B 1 16 ? -7.195 19.406 4.699 1 97.69 16 GLY B N 1
ATOM 1358 C CA . GLY B 1 16 ? -7.25 19.422 6.152 1 97.69 16 GLY B CA 1
ATOM 1359 C C . GLY B 1 16 ? -8.609 19.828 6.691 1 97.69 16 GLY B C 1
ATOM 1360 O O . GLY B 1 16 ? -8.805 19.891 7.906 1 97.69 16 GLY B O 1
ATOM 1361 N N . ASN B 1 17 ? -9.484 20.016 5.781 1 97 17 ASN B N 1
ATOM 1362 C CA . ASN B 1 17 ? -10.836 20.375 6.172 1 97 17 ASN B CA 1
ATOM 1363 C C . ASN B 1 17 ? -11.766 19.172 6.191 1 97 17 ASN B C 1
ATOM 1365 O O . ASN B 1 17 ? -11.43 18.125 5.641 1 97 17 ASN B O 1
ATOM 1369 N N . GLN B 1 18 ? -12.875 19.281 6.922 1 97.12 18 GLN B N 1
ATOM 1370 C CA . GLN B 1 18 ? -13.938 18.281 6.957 1 97.12 18 GLN B CA 1
ATOM 1371 C C . GLN B 1 18 ? -13.391 16.906 7.32 1 97.12 18 GLN B C 1
ATOM 1373 O O . GLN B 1 18 ? -13.688 15.914 6.645 1 97.12 18 GLN B O 1
ATOM 1378 N N . LEU B 1 19 ? -12.562 16.891 8.312 1 98.06 19 LEU B N 1
ATOM 1379 C CA . LEU B 1 19 ? -11.891 15.672 8.734 1 98.06 19 LEU B CA 1
ATOM 1380 C C . LEU B 1 19 ? -12.906 14.625 9.195 1 98.06 19 LEU B C 1
ATOM 1382 O O . LEU B 1 19 ? -12.719 13.43 8.961 1 98.06 19 LEU B O 1
ATOM 1386 N N . GLU B 1 20 ? -14.008 15.062 9.781 1 97.38 20 GLU B N 1
ATOM 1387 C CA . GLU B 1 20 ? -15.039 14.141 10.258 1 97.38 20 GLU B CA 1
ATOM 1388 C C . GLU B 1 20 ? -15.617 13.305 9.117 1 97.38 20 GLU B C 1
ATOM 1390 O O . GLU B 1 20 ? -15.914 12.125 9.289 1 97.38 20 GLU B O 1
ATOM 1395 N N . GLY B 1 21 ? -15.688 13.891 7.961 1 96.81 21 GLY B N 1
ATOM 1396 C CA . GLY B 1 21 ? -16.297 13.227 6.82 1 96.81 21 GLY B CA 1
ATOM 1397 C C . GLY B 1 21 ? -15.359 12.242 6.137 1 96.81 21 GLY B C 1
ATOM 1398 O O . GLY B 1 21 ? -15.797 11.414 5.336 1 96.81 21 GLY B O 1
ATOM 1399 N N . LYS B 1 22 ? -14.07 12.336 6.418 1 96.62 22 LYS B N 1
ATOM 1400 C CA . LYS B 1 22 ? -13.102 11.453 5.766 1 96.62 22 LYS B CA 1
ATOM 1401 C C . LYS B 1 22 ? -12.242 10.719 6.789 1 96.62 22 LYS B C 1
ATOM 1403 O O . LYS B 1 22 ? -11.125 10.305 6.484 1 96.62 22 LYS B O 1
ATOM 1408 N N . GLN B 1 23 ? -12.797 10.562 7.965 1 97.44 23 GLN B N 1
ATOM 1409 C CA . GLN B 1 23 ? -12.039 10.086 9.117 1 97.44 23 GLN B CA 1
ATOM 1410 C C . GLN B 1 23 ? -11.695 8.602 8.977 1 97.44 23 GLN B C 1
ATOM 1412 O O . GLN B 1 23 ? -10.836 8.094 9.688 1 97.44 23 GLN B O 1
ATOM 1417 N N . HIS B 1 24 ? -12.305 7.898 8.039 1 96.94 24 HIS B N 1
ATOM 1418 C CA . HIS B 1 24 ? -12.102 6.457 7.945 1 96.94 24 HIS B CA 1
ATOM 1419 C C . HIS B 1 24 ? -11.094 6.105 6.859 1 96.94 24 HIS B C 1
ATOM 1421 O O . HIS B 1 24 ? -10.664 4.953 6.754 1 96.94 24 HIS B O 1
ATOM 1427 N N . ASP B 1 25 ? -10.688 7.086 6.094 1 95.44 25 ASP B N 1
ATOM 1428 C CA . ASP B 1 25 ? -9.789 6.848 4.969 1 95.44 25 ASP B CA 1
ATOM 1429 C C . ASP B 1 25 ? -8.336 6.742 5.434 1 95.44 25 ASP B C 1
ATOM 1431 O O . ASP B 1 25 ? -7.895 7.516 6.289 1 95.44 25 ASP B O 1
ATOM 1435 N N . ALA B 1 26 ? -7.672 5.785 4.875 1 96.56 26 ALA B N 1
ATOM 1436 C CA . ALA B 1 26 ? -6.23 5.676 5.082 1 96.56 26 ALA B CA 1
ATOM 1437 C C . ALA B 1 26 ? -5.477 5.805 3.76 1 96.56 26 ALA B C 1
ATOM 1439 O O . ALA B 1 26 ? -6.012 5.473 2.699 1 96.56 26 ALA B O 1
ATOM 1440 N N . MET B 1 27 ? -4.348 6.301 3.82 1 98.06 27 MET B N 1
ATOM 1441 C CA . MET B 1 27 ? -3.389 6.32 2.719 1 98.06 27 MET B CA 1
ATOM 1442 C C . MET B 1 27 ? -2.119 5.559 3.086 1 98.06 27 MET B C 1
ATOM 1444 O O . MET B 1 27 ? -1.923 5.195 4.246 1 98.06 27 MET B O 1
ATOM 1448 N N . GLN B 1 28 ? -1.382 5.285 2.082 1 98.44 28 GLN B N 1
ATOM 1449 C CA . GLN B 1 28 ? -0.112 4.59 2.281 1 98.44 28 GLN B CA 1
ATOM 1450 C C . GLN B 1 28 ? 1.066 5.484 1.899 1 98.44 28 GLN B C 1
ATOM 1452 O O . GLN B 1 28 ? 1.043 6.141 0.856 1 98.44 28 GLN B O 1
ATOM 1457 N N . LEU B 1 29 ? 2.031 5.547 2.756 1 98.81 29 LEU B N 1
ATOM 1458 C CA . LEU B 1 29 ? 3.301 6.211 2.473 1 98.81 29 LEU B CA 1
ATOM 1459 C C . LEU B 1 29 ? 4.426 5.188 2.336 1 98.81 29 LEU B C 1
ATOM 1461 O O . LEU B 1 29 ? 4.781 4.516 3.307 1 98.81 29 LEU B O 1
ATOM 1465 N N . LEU B 1 30 ? 4.969 5.098 1.155 1 98.88 30 LEU B N 1
ATOM 1466 C CA . LEU B 1 30 ? 6 4.113 0.847 1 98.88 30 LEU B CA 1
ATOM 1467 C C . LEU B 1 30 ? 7.383 4.758 0.839 1 98.88 30 LEU B C 1
ATOM 1469 O O . LEU B 1 30 ? 7.559 5.855 0.309 1 98.88 30 LEU B O 1
ATOM 1473 N N . THR B 1 31 ? 8.312 4.086 1.411 1 98.75 31 THR B N 1
ATOM 1474 C CA . THR B 1 31 ? 9.711 4.5 1.427 1 98.75 31 THR B CA 1
ATOM 1475 C C . THR B 1 31 ? 10.633 3.299 1.219 1 98.75 31 THR B C 1
ATOM 1477 O O . THR B 1 31 ? 10.164 2.178 1.015 1 98.75 31 THR B O 1
ATOM 1480 N N . VAL B 1 32 ? 11.938 3.547 1.137 1 98.5 32 VAL B N 1
ATOM 1481 C CA . VAL B 1 32 ? 12.906 2.467 0.972 1 98.5 32 VAL B CA 1
ATOM 1482 C C . VAL B 1 32 ? 13.82 2.404 2.191 1 98.5 32 VAL B C 1
ATOM 1484 O O . VAL B 1 32 ? 14.477 3.389 2.533 1 98.5 32 VAL B O 1
ATOM 1487 N N . SER B 1 33 ? 13.805 1.266 2.82 1 97.62 33 SER B N 1
ATOM 1488 C CA . SER B 1 33 ? 14.648 1.061 3.994 1 97.62 33 SER B CA 1
ATOM 1489 C C . SER B 1 33 ? 16.125 0.997 3.613 1 97.62 33 SER B C 1
ATOM 1491 O O . SER B 1 33 ? 16.469 0.797 2.443 1 97.62 33 SER B O 1
ATOM 1493 N N . GLU B 1 34 ? 16.938 1.102 4.594 1 96.5 34 GLU B N 1
ATOM 1494 C CA . GLU B 1 34 ? 18.391 1.095 4.383 1 96.5 34 GLU B CA 1
ATOM 1495 C C . GLU B 1 34 ? 18.844 -0.22 3.764 1 96.5 34 GLU B C 1
ATOM 1497 O O . GLU B 1 34 ? 19.797 -0.241 2.975 1 96.5 34 GLU B O 1
ATOM 1502 N N . ASP B 1 35 ? 18.141 -1.268 4.066 1 95.31 35 ASP B N 1
ATOM 1503 C CA . ASP B 1 35 ? 18.531 -2.582 3.57 1 95.31 35 ASP B CA 1
ATOM 1504 C C . ASP B 1 35 ? 17.906 -2.865 2.207 1 95.31 35 ASP B C 1
ATOM 1506 O O . ASP B 1 35 ? 17.984 -3.986 1.704 1 95.31 35 ASP B O 1
ATOM 1510 N N . GLY B 1 36 ? 17.219 -1.918 1.672 1 95.12 36 GLY B N 1
ATOM 1511 C CA . GLY B 1 36 ? 16.797 -1.998 0.283 1 95.12 36 GLY B CA 1
ATOM 1512 C C . GLY B 1 36 ? 15.383 -2.537 0.121 1 95.12 36 GLY B C 1
ATOM 1513 O O . GLY B 1 36 ? 14.93 -2.762 -1.001 1 95.12 36 GLY B O 1
ATOM 1514 N N . TRP B 1 37 ? 14.672 -2.768 1.207 1 96.94 37 TRP B N 1
ATOM 1515 C CA . TRP B 1 37 ? 13.289 -3.234 1.119 1 96.94 37 TRP B CA 1
ATOM 1516 C C . TRP B 1 37 ? 12.328 -2.059 1.039 1 96.94 37 TRP B C 1
ATOM 1518 O O . TRP B 1 37 ? 12.523 -1.038 1.704 1 96.94 37 TRP B O 1
ATOM 1528 N N . PRO B 1 38 ? 11.336 -2.195 0.188 1 98 38 PRO B N 1
ATOM 1529 C CA . PRO B 1 38 ? 10.258 -1.211 0.304 1 98 38 PRO B CA 1
ATOM 1530 C C . PRO B 1 38 ? 9.562 -1.259 1.661 1 98 38 PRO B C 1
ATOM 1532 O O . PRO B 1 38 ? 9.422 -2.334 2.248 1 98 38 PRO B O 1
ATOM 1535 N N . HIS B 1 39 ? 9.234 -0.158 2.158 1 97.62 39 HIS B N 1
ATOM 1536 C CA . HIS B 1 39 ? 8.609 0.014 3.467 1 97.62 39 HIS B CA 1
ATOM 1537 C C . HIS B 1 39 ? 7.297 0.781 3.355 1 97.62 39 HIS B C 1
ATOM 1539 O O . HIS B 1 39 ? 7.227 1.799 2.662 1 97.62 39 HIS B O 1
ATOM 1545 N N . GLN B 1 40 ? 6.234 0.277 3.998 1 98.12 40 GLN B N 1
ATOM 1546 C CA . GLN B 1 40 ? 4.945 0.958 3.975 1 98.12 40 GLN B CA 1
ATOM 1547 C C . GLN B 1 40 ? 4.543 1.418 5.375 1 98.12 40 GLN B C 1
ATOM 1549 O O . GLN B 1 40 ? 4.684 0.67 6.344 1 98.12 40 GLN B O 1
ATOM 1554 N N . ALA B 1 41 ? 4.129 2.592 5.504 1 96.94 41 ALA B N 1
ATOM 1555 C CA . ALA B 1 41 ? 3.408 3.117 6.66 1 96.94 41 ALA B CA 1
ATOM 1556 C C . ALA B 1 41 ? 2.025 3.621 6.262 1 96.94 41 ALA B C 1
ATOM 1558 O O . ALA B 1 41 ? 1.836 4.121 5.148 1 96.94 41 ALA B O 1
ATOM 1559 N N . MET B 1 42 ? 1.088 3.531 7.16 1 96.5 42 MET B N 1
ATOM 1560 C CA . MET B 1 42 ? -0.239 4.102 6.941 1 96.5 42 MET B CA 1
ATOM 1561 C C . MET B 1 42 ? -0.308 5.531 7.465 1 96.5 42 MET B C 1
ATOM 1563 O O . MET B 1 42 ? 0.235 5.836 8.523 1 96.5 42 MET B O 1
ATOM 1567 N N . ILE B 1 43 ? -0.993 6.355 6.727 1 96.75 43 ILE B N 1
ATOM 1568 C CA . ILE B 1 43 ? -1.174 7.734 7.168 1 96.75 43 ILE B CA 1
ATOM 1569 C C . ILE B 1 43 ? -2.648 8.117 7.066 1 96.75 43 ILE B C 1
ATOM 1571 O O . ILE B 1 43 ? -3.326 7.758 6.102 1 96.75 43 ILE B O 1
ATOM 1575 N N . SER B 1 44 ? -3.127 8.805 8.07 1 96.81 44 SER B N 1
ATOM 1576 C CA . SER B 1 44 ? -4.512 9.258 8.102 1 96.81 44 SER B CA 1
ATOM 1577 C C . SER B 1 44 ? -4.648 10.656 7.52 1 96.81 44 SER B C 1
ATOM 1579 O O . SER B 1 44 ? -3.65 11.312 7.219 1 96.81 44 SER B O 1
ATOM 1581 N N . MET B 1 45 ? -5.926 11.125 7.473 1 97.88 45 MET B N 1
ATOM 1582 C CA . MET B 1 45 ? -6.258 12.438 6.93 1 97.88 45 MET B CA 1
ATOM 1583 C C . MET B 1 45 ? -5.785 13.547 7.863 1 97.88 45 MET B C 1
ATOM 1585 O O . MET B 1 45 ? -5.688 14.703 7.453 1 97.88 45 MET B O 1
ATOM 1589 N N . GLY B 1 46 ? -5.449 13.211 9.047 1 97.88 46 GLY B N 1
ATOM 1590 C CA . GLY B 1 46 ? -4.969 14.203 9.992 1 97.88 46 GLY B CA 1
ATOM 1591 C C . GLY B 1 46 ? -3.465 14.398 9.945 1 97.88 46 GLY B C 1
ATOM 1592 O O . GLY B 1 46 ? -2.916 15.211 10.688 1 97.88 46 GLY B O 1
ATOM 1593 N N . GLU B 1 47 ? -2.801 13.719 9.031 1 98.31 47 GLU B N 1
ATOM 1594 C CA . GLU B 1 47 ? -1.342 13.703 9.062 1 98.31 47 GLU B CA 1
ATOM 1595 C C . GLU B 1 47 ? -0.757 14.273 7.773 1 98.31 47 GLU B C 1
ATOM 1597 O O . GLU B 1 47 ? 0.458 14.234 7.566 1 98.31 47 GLU B O 1
ATOM 1602 N N . ILE B 1 48 ? -1.584 14.797 6.957 1 98.81 48 ILE B N 1
ATOM 1603 C CA . ILE B 1 48 ? -1.149 15.312 5.664 1 98.81 48 ILE B CA 1
ATOM 1604 C C . ILE B 1 48 ? -2.053 16.469 5.234 1 98.81 48 ILE B C 1
ATOM 1606 O O . ILE B 1 48 ? -3.262 16.438 5.473 1 98.81 48 ILE B O 1
ATOM 1610 N N . ILE B 1 49 ? -1.479 17.422 4.535 1 98.81 49 ILE B N 1
ATOM 1611 C CA . ILE B 1 49 ? -2.266 18.516 3.953 1 98.81 49 ILE B CA 1
ATOM 1612 C C . ILE B 1 49 ? -1.649 18.938 2.625 1 98.81 49 ILE B C 1
ATOM 1614 O O . ILE B 1 49 ? -0.429 18.891 2.455 1 98.81 49 ILE B O 1
ATOM 1618 N N . ALA B 1 50 ? -2.475 19.312 1.708 1 98.75 50 ALA B N 1
ATOM 1619 C CA . ALA B 1 50 ? -2.027 19.969 0.487 1 98.75 50 ALA B CA 1
ATOM 1620 C C . ALA B 1 50 ? -1.917 21.484 0.691 1 98.75 50 ALA B C 1
ATOM 1622 O O . ALA B 1 50 ? -2.9 22.141 1.033 1 98.75 50 ALA B O 1
ATOM 1623 N N . ILE B 1 51 ? -0.725 22.016 0.478 1 98.44 51 ILE B N 1
ATOM 1624 C CA . ILE B 1 51 ? -0.49 23.453 0.551 1 98.44 51 ILE B CA 1
ATOM 1625 C C . ILE B 1 51 ? -0.808 24.094 -0.796 1 98.44 51 ILE B C 1
ATOM 1627 O O . ILE B 1 51 ? -1.349 25.203 -0.851 1 98.44 51 ILE B O 1
ATOM 1631 N N . SER B 1 52 ? -0.504 23.469 -1.817 1 98.25 52 SER B N 1
ATOM 1632 C CA . SER B 1 52 ? -0.783 23.766 -3.219 1 98.25 52 SER B CA 1
ATOM 1633 C C . SER B 1 52 ? -0.875 22.5 -4.047 1 98.25 52 SER B C 1
ATOM 1635 O O . SER B 1 52 ? -0.662 21.391 -3.533 1 98.25 52 SER B O 1
ATOM 1637 N N . PRO B 1 53 ? -1.218 22.562 -5.289 1 98.06 53 PRO B N 1
ATOM 1638 C CA . PRO B 1 53 ? -1.345 21.359 -6.105 1 98.06 53 PRO B CA 1
ATOM 1639 C C . PRO B 1 53 ? -0.045 20.562 -6.188 1 98.06 53 PRO B C 1
ATOM 1641 O O . PRO B 1 53 ? -0.073 19.344 -6.414 1 98.06 53 PRO B O 1
ATOM 1644 N N . ASP B 1 54 ? 1.092 21.234 -6.02 1 98.31 54 ASP B N 1
ATOM 1645 C CA . ASP B 1 54 ? 2.348 20.516 -6.207 1 98.31 54 ASP B CA 1
ATOM 1646 C C . ASP B 1 54 ? 3.133 20.422 -4.902 1 98.31 54 ASP B C 1
ATOM 1648 O O . ASP B 1 54 ? 4.293 20.016 -4.898 1 98.31 54 ASP B O 1
ATOM 1652 N N . LYS B 1 55 ? 2.512 20.844 -3.82 1 98.69 55 LYS B N 1
ATOM 1653 C CA . LYS B 1 55 ? 3.209 20.859 -2.539 1 98.69 55 LYS B CA 1
ATOM 1654 C C . LYS B 1 55 ? 2.326 20.328 -1.421 1 98.69 55 LYS B C 1
ATOM 1656 O O . LYS B 1 55 ? 1.214 20.812 -1.209 1 98.69 55 LYS B O 1
ATOM 1661 N N . LEU B 1 56 ? 2.805 19.328 -0.703 1 98.88 56 LEU B N 1
ATOM 1662 C CA . LEU B 1 56 ? 2.152 18.734 0.465 1 98.88 56 LEU B CA 1
ATOM 1663 C C . LEU B 1 56 ? 3.018 18.906 1.71 1 98.88 56 LEU B C 1
ATOM 1665 O O . LEU B 1 56 ? 4.223 19.141 1.606 1 98.88 56 LEU B O 1
ATOM 1669 N N . ARG B 1 57 ? 2.428 18.766 2.814 1 98.88 57 ARG B N 1
ATOM 1670 C CA . ARG B 1 57 ? 3.16 18.625 4.07 1 98.88 57 ARG B CA 1
ATOM 1671 C C . ARG B 1 57 ? 2.654 17.438 4.883 1 98.88 57 ARG B C 1
ATOM 1673 O O . ARG B 1 57 ? 1.457 17.156 4.879 1 98.88 57 ARG B O 1
ATOM 1680 N N . LEU B 1 58 ? 3.504 16.797 5.547 1 98.81 58 LEU B N 1
ATOM 1681 C CA . LEU B 1 58 ? 3.229 15.594 6.32 1 98.81 58 LEU B CA 1
ATOM 1682 C C . LEU B 1 58 ? 3.721 15.742 7.758 1 98.81 58 LEU B C 1
ATOM 1684 O O . LEU B 1 58 ? 4.77 16.344 7.996 1 98.81 58 LEU B O 1
ATOM 1688 N N . ALA B 1 59 ? 3.012 15.172 8.656 1 98.44 59 ALA B N 1
ATOM 1689 C CA . ALA B 1 59 ? 3.406 15.039 10.055 1 98.44 59 ALA B CA 1
ATOM 1690 C C . ALA B 1 59 ? 3.465 13.57 10.469 1 98.44 59 ALA B C 1
ATOM 1692 O O . ALA B 1 59 ? 2.461 12.859 10.398 1 98.44 59 ALA B O 1
ATOM 1693 N N . LEU B 1 60 ? 4.609 13.141 10.914 1 97.75 60 LEU B N 1
ATOM 1694 C CA . LEU B 1 60 ? 4.812 11.766 11.344 1 97.75 60 LEU B CA 1
ATOM 1695 C C . LEU B 1 60 ? 5.258 11.703 12.805 1 97.75 60 LEU B C 1
ATOM 1697 O O . LEU B 1 60 ? 5.906 12.633 13.297 1 97.75 60 LEU B O 1
ATOM 1701 N N . TRP B 1 61 ? 4.891 10.586 13.453 1 94.38 61 TRP B N 1
ATOM 1702 C CA . TRP B 1 61 ? 5.453 10.375 14.781 1 94.38 61 TRP B CA 1
ATOM 1703 C C . TRP B 1 61 ? 6.977 10.383 14.734 1 94.38 61 TRP B C 1
ATOM 1705 O O . TRP B 1 61 ? 7.578 9.867 13.789 1 94.38 61 TRP B O 1
ATOM 1715 N N . PRO B 1 62 ? 7.582 10.93 15.719 1 93.62 62 PRO B N 1
ATOM 1716 C CA . PRO B 1 62 ? 9.047 11.023 15.688 1 93.62 62 PRO B CA 1
ATOM 1717 C C . PRO B 1 62 ? 9.727 9.664 15.766 1 93.62 62 PRO B C 1
ATOM 1719 O O . PRO B 1 62 ? 9.25 8.773 16.469 1 93.62 62 PRO B O 1
ATOM 1722 N N . GLY B 1 63 ? 10.797 9.516 15.055 1 91.94 63 GLY B N 1
ATOM 1723 C CA . GLY B 1 63 ? 11.656 8.359 15.188 1 91.94 63 GLY B CA 1
ATOM 1724 C C . GLY B 1 63 ? 11.117 7.121 14.492 1 91.94 63 GLY B C 1
ATOM 1725 O O . GLY B 1 63 ? 11.43 5.996 14.883 1 91.94 63 GLY B O 1
ATOM 1726 N N . THR B 1 64 ? 10.297 7.277 13.578 1 95.88 64 THR B N 1
ATOM 1727 C CA . THR B 1 64 ? 9.773 6.137 12.836 1 95.88 64 THR B CA 1
ATOM 1728 C C . THR B 1 64 ? 10.773 5.68 11.773 1 95.88 64 THR B C 1
ATOM 1730 O O . THR B 1 64 ? 11.656 6.441 11.375 1 95.88 64 THR B O 1
ATOM 1733 N N . GLN B 1 65 ? 10.664 4.465 11.328 1 96.75 65 GLN B N 1
ATOM 1734 C CA . GLN B 1 65 ? 11.438 3.99 10.188 1 96.75 65 GLN B CA 1
ATOM 1735 C C . GLN B 1 65 ? 11.148 4.812 8.938 1 96.75 65 GLN B C 1
ATOM 1737 O O . GLN B 1 65 ? 12.047 5.094 8.141 1 96.75 65 GLN B O 1
ATOM 1742 N N . THR B 1 66 ? 9.945 5.211 8.773 1 98.19 66 THR B N 1
ATOM 1743 C CA . THR B 1 66 ? 9.539 6.031 7.637 1 98.19 66 THR B CA 1
ATOM 1744 C C . THR B 1 66 ? 10.297 7.355 7.625 1 98.19 66 THR B C 1
ATOM 1746 O O . THR B 1 66 ? 10.859 7.746 6.598 1 98.19 66 THR B O 1
ATOM 1749 N N . SER B 1 67 ? 10.359 7.984 8.766 1 98.19 67 SER B N 1
ATOM 1750 C CA . SER B 1 67 ? 11.094 9.242 8.883 1 98.19 67 SER B CA 1
ATOM 1751 C C . SER B 1 67 ? 12.57 9.047 8.562 1 98.19 67 SER B C 1
ATOM 1753 O O . SER B 1 67 ? 13.156 9.828 7.812 1 98.19 67 SER B O 1
ATOM 1755 N N . MET B 1 68 ? 13.141 8 9.086 1 98.31 68 MET B N 1
ATOM 1756 C CA . MET B 1 68 ? 14.547 7.723 8.836 1 98.31 68 MET B CA 1
ATOM 1757 C C . MET B 1 68 ? 14.805 7.496 7.348 1 98.31 68 MET B C 1
ATOM 1759 O O . MET B 1 68 ? 15.773 8.008 6.797 1 98.31 68 MET B O 1
ATOM 1763 N N . ASN B 1 69 ? 13.93 6.758 6.75 1 98.62 69 ASN B N 1
ATOM 1764 C CA . ASN B 1 69 ? 14.055 6.5 5.32 1 98.62 69 ASN B CA 1
ATOM 1765 C C . ASN B 1 69 ? 13.961 7.789 4.508 1 98.62 69 ASN B C 1
ATOM 1767 O O . ASN B 1 69 ? 14.766 8.023 3.604 1 98.62 69 ASN B O 1
ATOM 1771 N N . MET B 1 70 ? 12.945 8.578 4.828 1 98.44 70 MET B N 1
ATOM 1772 C CA . MET B 1 70 ? 12.734 9.82 4.094 1 98.44 70 MET B CA 1
ATOM 1773 C C . MET B 1 70 ? 13.914 10.773 4.281 1 98.44 70 MET B C 1
ATOM 1775 O O . MET B 1 70 ? 14.336 11.43 3.33 1 98.44 70 MET B O 1
ATOM 1779 N N . ASN B 1 71 ? 14.461 10.797 5.453 1 98.25 71 ASN B N 1
ATOM 1780 C CA . ASN B 1 71 ? 15.633 11.625 5.707 1 98.25 71 ASN B CA 1
ATOM 1781 C C . ASN B 1 71 ? 16.828 11.172 4.871 1 98.25 71 ASN B C 1
ATOM 1783 O O . ASN B 1 71 ? 17.609 12 4.395 1 98.25 71 ASN B O 1
ATOM 1787 N N . ARG B 1 72 ? 16.969 9.938 4.695 1 98.12 72 ARG B N 1
ATOM 1788 C CA . ARG B 1 72 ? 18.109 9.375 3.998 1 98.12 72 ARG B CA 1
ATOM 1789 C C . ARG B 1 72 ? 17.953 9.5 2.486 1 98.12 72 ARG B C 1
ATOM 1791 O O . ARG B 1 72 ? 18.906 9.82 1.779 1 98.12 72 ARG B O 1
ATOM 1798 N N . THR B 1 73 ? 16.75 9.266 1.992 1 97.94 73 THR B N 1
ATOM 1799 C CA . THR B 1 73 ? 16.594 9.102 0.551 1 97.94 73 THR B CA 1
ATOM 1800 C C . THR B 1 73 ? 16.016 10.359 -0.08 1 97.94 73 THR B C 1
ATOM 1802 O O . THR B 1 73 ? 16.156 10.578 -1.285 1 97.94 73 THR B O 1
ATOM 1805 N N . GLY B 1 74 ? 15.227 11.117 0.687 1 98.25 74 GLY B N 1
ATOM 1806 C CA . GLY B 1 74 ? 14.508 12.266 0.149 1 98.25 74 GLY B CA 1
ATOM 1807 C C . GLY B 1 74 ? 13.367 11.875 -0.772 1 98.25 74 GLY B C 1
ATOM 1808 O O . GLY B 1 74 ? 12.969 12.648 -1.641 1 98.25 74 GLY B O 1
ATOM 1809 N N . LYS B 1 75 ? 12.922 10.625 -0.635 1 98.44 75 LYS B N 1
ATOM 1810 C CA . LYS B 1 75 ? 11.922 10.109 -1.562 1 98.44 75 LYS B CA 1
ATOM 1811 C C . LYS B 1 75 ? 10.805 9.383 -0.817 1 98.44 75 LYS B C 1
ATOM 1813 O O . LYS B 1 75 ? 11.055 8.703 0.181 1 98.44 75 LYS B O 1
ATOM 1818 N N . ALA B 1 76 ? 9.586 9.484 -1.304 1 98.69 76 ALA B N 1
ATOM 1819 C CA . ALA B 1 76 ? 8.445 8.688 -0.868 1 98.69 76 ALA B CA 1
ATOM 1820 C C . ALA B 1 76 ? 7.398 8.578 -1.974 1 98.69 76 ALA B C 1
ATOM 1822 O O . ALA B 1 76 ? 7.41 9.359 -2.93 1 98.69 76 ALA B O 1
ATOM 1823 N N . THR B 1 77 ? 6.605 7.648 -1.938 1 98.69 77 THR B N 1
ATOM 1824 C CA . THR B 1 77 ? 5.426 7.539 -2.789 1 98.69 77 THR B CA 1
ATOM 1825 C C . THR B 1 77 ? 4.156 7.449 -1.943 1 98.69 77 THR B C 1
ATOM 1827 O O . THR B 1 77 ? 4.066 6.621 -1.035 1 98.69 77 THR B O 1
ATOM 1830 N N . LEU B 1 78 ? 3.254 8.312 -2.18 1 98.62 78 LEU B N 1
ATOM 1831 C CA . LEU B 1 78 ? 1.938 8.281 -1.549 1 98.62 78 LEU B CA 1
ATOM 1832 C C . LEU B 1 78 ? 0.946 7.496 -2.404 1 98.62 78 LEU B C 1
ATOM 1834 O O . LEU B 1 78 ? 0.799 7.773 -3.598 1 98.62 78 LEU B O 1
ATOM 1838 N N . ILE B 1 79 ? 0.302 6.523 -1.806 1 98.38 79 ILE B N 1
ATOM 1839 C CA . ILE B 1 79 ? -0.745 5.746 -2.461 1 98.38 79 ILE B CA 1
ATOM 1840 C C . ILE B 1 79 ? -2.088 6.02 -1.788 1 98.38 79 ILE B C 1
ATOM 1842 O O . ILE B 1 79 ? -2.188 6.012 -0.559 1 98.38 79 ILE B O 1
ATOM 1846 N N . ALA B 1 80 ? -3.084 6.23 -2.561 1 96.94 80 ALA B N 1
ATOM 1847 C CA . ALA B 1 80 ? -4.422 6.473 -2.023 1 96.94 80 ALA B CA 1
ATOM 1848 C C . ALA B 1 80 ? -5.496 5.992 -2.996 1 96.94 80 ALA B C 1
ATOM 1850 O O . ALA B 1 80 ? -5.281 5.973 -4.211 1 96.94 80 ALA B O 1
ATOM 1851 N N . VAL B 1 81 ? -6.559 5.598 -2.449 1 96.25 81 VAL B N 1
ATOM 1852 C CA . VAL B 1 81 ? -7.766 5.352 -3.229 1 96.25 81 VAL B CA 1
ATOM 1853 C C . VAL B 1 81 ? -8.766 6.484 -3.002 1 96.25 81 VAL B C 1
ATOM 1855 O O . VAL B 1 81 ? -9.156 6.758 -1.864 1 96.25 81 VAL B O 1
ATOM 1858 N N . HIS B 1 82 ? -9.086 7.148 -4.016 1 93.69 82 HIS B N 1
ATOM 1859 C CA . HIS B 1 82 ? -10.078 8.219 -3.957 1 93.69 82 HIS B CA 1
ATOM 1860 C C . HIS B 1 82 ? -11.062 8.125 -5.117 1 93.69 82 HIS B C 1
ATOM 1862 O O . HIS B 1 82 ? -10.656 8.117 -6.281 1 93.69 82 HIS B O 1
ATOM 1868 N N . GLU B 1 83 ? -12.398 8.078 -4.805 1 87.75 83 GLU B N 1
ATOM 1869 C CA . GLU B 1 83 ? -13.453 7.98 -5.809 1 87.75 83 GLU B CA 1
ATOM 1870 C C . GLU B 1 83 ? -13.172 6.855 -6.797 1 87.75 83 GLU B C 1
ATOM 1872 O O . GLU B 1 83 ? -13.188 7.07 -8.016 1 87.75 83 GLU B O 1
ATOM 1877 N N . TYR B 1 84 ? -12.758 5.727 -6.406 1 86.56 84 TYR B N 1
ATOM 1878 C CA . TYR B 1 84 ? -12.578 4.488 -7.156 1 86.56 84 TYR B CA 1
ATOM 1879 C C . TYR B 1 84 ? -11.297 4.535 -7.984 1 86.56 84 TYR B C 1
ATOM 1881 O O . TYR B 1 84 ? -11.07 3.67 -8.828 1 86.56 84 TYR B O 1
ATOM 1889 N N . ARG B 1 85 ? -10.523 5.625 -7.742 1 92.31 85 ARG B N 1
ATOM 1890 C CA . ARG B 1 85 ? -9.227 5.742 -8.406 1 92.31 85 ARG B CA 1
ATOM 1891 C C . ARG B 1 85 ? -8.094 5.352 -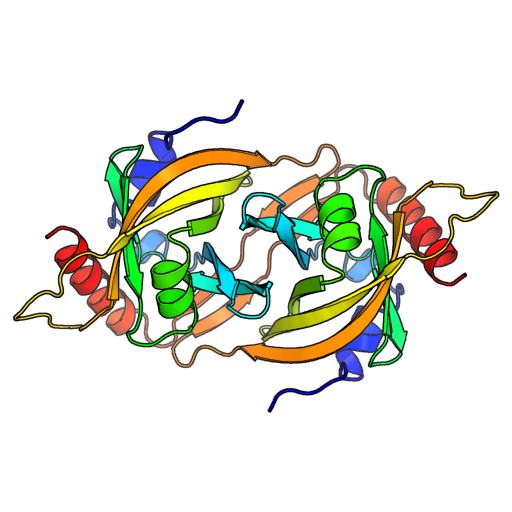7.469 1 92.31 85 ARG B C 1
ATOM 1893 O O . ARG B 1 85 ? -8.094 5.73 -6.293 1 92.31 85 ARG B O 1
ATOM 1900 N N . LEU B 1 86 ? -7.188 4.574 -8.016 1 96.19 86 LEU B N 1
ATOM 1901 C CA . LEU B 1 86 ? -5.945 4.297 -7.297 1 96.19 86 LEU B CA 1
ATOM 1902 C C . LEU B 1 86 ? -4.855 5.285 -7.691 1 96.19 86 LEU B C 1
ATOM 1904 O O . LEU B 1 86 ? -4.43 5.316 -8.852 1 96.19 86 LEU B O 1
ATOM 1908 N N . LEU B 1 87 ? -4.387 6.09 -6.754 1 96.75 87 LEU B N 1
ATOM 1909 C CA . LEU B 1 87 ? -3.457 7.188 -7.004 1 96.75 87 LEU B CA 1
ATOM 1910 C C . LEU B 1 87 ? -2.045 6.812 -6.566 1 96.75 87 LEU B C 1
ATOM 1912 O O . LEU B 1 87 ? -1.855 6.219 -5.504 1 96.75 87 LEU B O 1
ATOM 1916 N N . TYR B 1 88 ? -1.109 7.145 -7.398 1 97.38 88 TYR B N 1
ATOM 1917 C CA . TYR B 1 88 ? 0.317 7.039 -7.113 1 97.38 88 TYR B CA 1
ATOM 1918 C C . TYR B 1 88 ? 0.997 8.398 -7.219 1 97.38 88 TYR B C 1
ATOM 1920 O O . TYR B 1 88 ? 1.065 8.984 -8.305 1 97.38 88 TYR B O 1
ATOM 1928 N N . VAL B 1 89 ? 1.546 8.844 -6.117 1 97.94 89 VAL B N 1
ATOM 1929 C CA . VAL B 1 89 ? 2.17 10.164 -6.125 1 97.94 89 VAL B CA 1
ATOM 1930 C C . VAL B 1 89 ? 3.617 10.055 -5.648 1 97.94 89 VAL B C 1
ATOM 1932 O O . VAL B 1 89 ? 3.869 9.773 -4.473 1 97.94 89 VAL B O 1
ATOM 1935 N N . ARG B 1 90 ? 4.543 10.297 -6.5 1 98.25 90 ARG B N 1
ATOM 1936 C CA . ARG B 1 90 ? 5.945 10.367 -6.105 1 98.25 90 ARG B CA 1
ATOM 1937 C C . ARG B 1 90 ? 6.273 11.727 -5.5 1 98.25 90 ARG B C 1
ATOM 1939 O O . ARG B 1 90 ? 5.941 12.766 -6.074 1 98.25 90 ARG B O 1
ATOM 1946 N N . LEU B 1 91 ? 6.957 11.664 -4.402 1 98.62 91 LEU B N 1
ATOM 1947 C CA . LEU B 1 91 ? 7.207 12.867 -3.615 1 98.62 91 LEU B CA 1
ATOM 1948 C C . LEU B 1 91 ? 8.695 13.047 -3.354 1 98.62 91 LEU B C 1
ATOM 1950 O O . LEU B 1 91 ? 9.375 12.109 -2.918 1 98.62 91 LEU B O 1
ATOM 1954 N N . GLU B 1 92 ? 9.164 14.195 -3.662 1 98.75 92 GLU B N 1
ATOM 1955 C CA . GLU B 1 92 ? 10.453 14.617 -3.131 1 98.75 92 GLU B CA 1
ATOM 1956 C C . GLU B 1 92 ? 10.305 15.242 -1.746 1 98.75 92 GLU B C 1
ATOM 1958 O O . GLU B 1 92 ? 9.508 16.156 -1.558 1 98.75 92 GLU B O 1
ATOM 1963 N N . ILE B 1 93 ? 11.109 14.828 -0.857 1 98.75 93 ILE B N 1
ATOM 1964 C CA . ILE B 1 93 ? 10.867 15.117 0.553 1 98.75 93 ILE B CA 1
ATOM 1965 C C . ILE B 1 93 ? 11.914 16.094 1.07 1 98.75 93 ILE B C 1
ATOM 1967 O O . ILE B 1 93 ? 13.117 15.914 0.839 1 98.75 93 ILE B O 1
ATOM 1971 N N . GLY B 1 94 ? 11.477 17.047 1.761 1 98.62 94 GLY B N 1
ATOM 1972 C CA . GLY B 1 94 ? 12.312 17.969 2.529 1 98.62 94 GLY B CA 1
ATOM 1973 C C . GLY B 1 94 ? 11.891 18.078 3.984 1 98.62 94 GLY B C 1
ATOM 1974 O O . GLY B 1 94 ? 10.703 18.078 4.293 1 98.62 94 GLY B O 1
ATOM 1975 N N . VAL B 1 95 ? 12.867 18.203 4.824 1 98.06 95 VAL B N 1
ATOM 1976 C CA . VAL B 1 95 ? 12.594 18.297 6.254 1 98.06 95 VAL B CA 1
ATOM 1977 C C . VAL B 1 95 ? 12.156 19.719 6.613 1 98.06 95 VAL B C 1
ATOM 1979 O O . VAL B 1 95 ? 12.758 20.688 6.168 1 98.06 95 VAL B O 1
ATOM 1982 N N . LEU B 1 96 ? 11.094 19.812 7.383 1 97.94 96 LEU B N 1
ATOM 1983 C CA . LEU B 1 96 ? 10.688 21.078 7.969 1 97.94 96 LEU B CA 1
ATOM 1984 C C . LEU B 1 96 ? 11.203 21.219 9.398 1 97.94 96 LEU B C 1
ATOM 1986 O O . LEU B 1 96 ? 11.305 20.219 10.125 1 97.94 96 LEU B O 1
ATOM 1990 N N . PRO B 1 97 ? 11.477 22.375 9.812 1 95.62 97 PRO B N 1
ATOM 1991 C CA . PRO B 1 97 ? 11.906 22.562 11.203 1 95.62 97 PRO B CA 1
ATOM 1992 C C . PRO B 1 97 ? 10.82 22.188 12.211 1 95.62 97 PRO B C 1
ATOM 1994 O O . PRO B 1 97 ? 9.633 22.359 11.93 1 95.62 97 PRO B O 1
ATOM 1997 N N . GLN B 1 98 ? 11.305 21.75 13.305 1 92.69 98 GLN B N 1
ATOM 1998 C CA . GLN B 1 98 ? 10.359 21.5 14.391 1 92.69 98 GLN B CA 1
ATOM 1999 C C . GLN B 1 98 ? 9.734 22.797 14.891 1 92.69 98 GLN B C 1
ATOM 2001 O O . GLN B 1 98 ? 10.383 23.844 14.883 1 92.69 98 GLN B O 1
ATOM 2006 N N . LEU B 1 99 ? 8.523 22.672 15.297 1 93.75 99 LEU B N 1
ATOM 2007 C CA . LEU B 1 99 ? 7.871 23.828 15.906 1 93.75 99 LEU B CA 1
ATOM 2008 C C . LEU B 1 99 ? 8.219 23.922 17.391 1 93.75 99 LEU B C 1
ATOM 2010 O O . LEU B 1 99 ? 8.188 22.922 18.109 1 93.75 99 LEU B O 1
ATOM 2014 N N . LYS B 1 100 ? 8.641 25.016 17.938 1 88.88 100 LYS B N 1
ATOM 2015 C CA . LYS B 1 100 ? 9.078 25.234 19.312 1 88.88 100 LYS B CA 1
ATOM 2016 C C . LYS B 1 100 ? 7.961 24.922 20.312 1 88.88 100 LYS B C 1
ATOM 2018 O O . LYS B 1 100 ? 8.195 24.297 21.344 1 88.88 100 LYS B O 1
ATOM 2023 N N . GLU B 1 101 ? 6.766 25.312 20.141 1 90.19 101 GLU B N 1
ATOM 2024 C CA . GLU B 1 101 ? 5.656 25.094 21.062 1 90.19 101 GLU B CA 1
ATOM 2025 C C . GLU B 1 101 ? 4.566 24.234 20.422 1 90.19 101 GLU B C 1
ATOM 2027 O O . GLU B 1 101 ? 3.396 24.625 20.406 1 90.19 101 GLU B O 1
ATOM 2032 N N . SER B 1 102 ? 4.984 23.047 20.031 1 91.5 102 SER B N 1
ATOM 2033 C CA . SER B 1 102 ? 3.998 22.156 19.422 1 91.5 102 SER B CA 1
ATOM 2034 C C . SER B 1 102 ? 3.189 21.422 20.484 1 91.5 102 SER B C 1
ATOM 2036 O O . SER B 1 102 ? 3.742 20.969 21.5 1 91.5 102 SER B O 1
ATOM 2038 N N . VAL B 1 103 ? 1.931 21.375 20.344 1 93.94 103 VAL B N 1
ATOM 2039 C CA . VAL B 1 103 ? 1.066 20.562 21.203 1 93.94 103 VAL B CA 1
ATOM 2040 C C . VAL B 1 103 ? 1.373 19.078 20.984 1 93.94 103 VAL B C 1
ATOM 2042 O O . VAL B 1 103 ? 1.404 18.297 21.938 1 93.94 103 VAL B O 1
ATOM 2045 N N . HIS B 1 104 ? 1.635 18.672 19.703 1 93.44 104 HIS B N 1
ATOM 2046 C CA . HIS B 1 104 ? 1.943 17.297 19.312 1 93.44 104 HIS B CA 1
ATOM 2047 C C . HIS B 1 104 ? 3.252 17.219 18.531 1 93.44 104 HIS B C 1
ATOM 2049 O O . HIS B 1 104 ? 3.254 17.297 17.312 1 93.44 104 HIS B O 1
ATOM 2055 N N . PRO B 1 105 ? 4.328 17.094 19.219 1 94.25 105 PRO B N 1
ATOM 2056 C CA . PRO B 1 105 ? 5.605 17.016 18.5 1 94.25 105 PRO B CA 1
ATOM 2057 C C . PRO B 1 105 ? 5.629 15.922 17.438 1 94.25 105 PRO B C 1
ATOM 2059 O O . PRO B 1 105 ? 5.301 14.766 17.734 1 94.25 105 PRO B O 1
ATOM 2062 N N . ARG B 1 106 ? 5.949 16.312 16.219 1 97.12 106 ARG B N 1
ATOM 2063 C CA . ARG B 1 106 ? 6 15.445 15.055 1 97.12 106 ARG B CA 1
ATOM 2064 C C . ARG B 1 106 ? 7.223 15.75 14.188 1 97.12 106 ARG B C 1
ATOM 2066 O O . ARG B 1 106 ? 7.746 16.859 14.219 1 97.12 106 ARG B O 1
ATOM 2073 N N . ASP B 1 107 ? 7.734 14.719 13.508 1 97.75 107 ASP B N 1
ATOM 2074 C CA . ASP B 1 107 ? 8.562 15.008 12.344 1 97.75 107 ASP B CA 1
ATOM 2075 C C . ASP B 1 107 ? 7.738 15.641 11.227 1 97.75 107 ASP B C 1
ATOM 2077 O O . ASP B 1 107 ? 6.715 15.086 10.812 1 97.75 107 ASP B O 1
ATOM 2081 N N . ARG B 1 108 ? 8.172 16.75 10.758 1 98.38 108 ARG B N 1
ATOM 2082 C CA . ARG B 1 108 ? 7.434 17.484 9.727 1 98.38 108 ARG B CA 1
ATOM 2083 C C . ARG B 1 108 ? 8.203 17.484 8.406 1 98.38 108 ARG B C 1
ATOM 2085 O O . ARG B 1 108 ? 9.422 17.625 8.398 1 98.38 108 ARG B O 1
ATOM 2092 N N . TYR B 1 109 ? 7.473 17.359 7.34 1 98.81 109 TYR B N 1
ATOM 2093 C CA . TYR B 1 109 ? 8.086 17.312 6.02 1 98.81 109 TYR B CA 1
ATOM 2094 C C . TYR B 1 109 ? 7.301 18.156 5.023 1 98.81 109 TYR B C 1
ATOM 2096 O O . TYR B 1 109 ? 6.078 18.281 5.137 1 98.81 109 TYR B O 1
ATOM 2104 N N . GLU B 1 110 ? 7.992 18.703 4.168 1 98.81 110 GLU B N 1
ATOM 2105 C CA . GLU B 1 110 ? 7.41 19.234 2.936 1 98.81 110 GLU B CA 1
ATOM 2106 C C . GLU B 1 110 ? 7.715 18.328 1.749 1 98.81 110 GLU B C 1
ATOM 2108 O O . GLU B 1 110 ? 8.836 17.828 1.61 1 98.81 110 GLU B O 1
ATOM 2113 N N . ALA B 1 111 ? 6.715 18.094 0.982 1 98.81 111 ALA B N 1
ATOM 2114 C CA . ALA B 1 111 ? 6.828 17.156 -0.134 1 98.81 111 ALA B CA 1
ATOM 2115 C C . ALA B 1 111 ? 6.422 17.828 -1.447 1 98.81 111 ALA B C 1
ATOM 2117 O O . ALA B 1 111 ? 5.34 18.406 -1.548 1 98.81 111 ALA B O 1
ATOM 2118 N N . ARG B 1 112 ? 7.262 17.688 -2.406 1 98.69 112 ARG B N 1
ATOM 2119 C CA . ARG B 1 112 ? 6.957 18.172 -3.748 1 98.69 112 ARG B CA 1
ATOM 2120 C C . ARG B 1 112 ? 6.527 17.031 -4.66 1 98.69 112 ARG B C 1
ATOM 2122 O O . ARG B 1 112 ? 7.199 15.992 -4.727 1 98.69 112 ARG B O 1
ATOM 2129 N N . VAL B 1 113 ? 5.488 17.234 -5.395 1 98.56 113 VAL B N 1
ATOM 2130 C CA . VAL B 1 113 ? 4.977 16.219 -6.309 1 98.56 113 VAL B CA 1
ATOM 2131 C C . VAL B 1 113 ? 5.879 16.125 -7.535 1 98.56 113 VAL B C 1
ATOM 2133 O O . VAL B 1 113 ? 6.02 17.094 -8.289 1 98.56 113 VAL B O 1
ATOM 2136 N N . VAL B 1 114 ? 6.434 15.008 -7.703 1 97.75 114 VAL B N 1
ATOM 2137 C CA . VAL B 1 114 ? 7.281 14.742 -8.859 1 97.75 114 VAL B CA 1
ATOM 2138 C C . VAL B 1 114 ? 6.438 14.188 -10.008 1 97.75 114 VAL B C 1
ATOM 2140 O O . VAL B 1 114 ? 6.648 14.531 -11.172 1 97.75 114 VAL B O 1
ATOM 2143 N N . SER B 1 115 ? 5.547 13.32 -9.656 1 96.81 115 SER B N 1
ATOM 2144 C CA . SER B 1 115 ? 4.633 12.719 -10.625 1 96.81 115 SER B CA 1
ATOM 2145 C C . SER B 1 115 ? 3.393 12.164 -9.938 1 96.81 115 SER B C 1
ATOM 2147 O O . SER B 1 115 ? 3.447 11.773 -8.766 1 96.81 115 SER B O 1
ATOM 2149 N N . MET B 1 116 ? 2.344 12.188 -10.602 1 96.44 116 MET B N 1
ATOM 2150 C CA . MET B 1 116 ? 1.112 11.531 -10.172 1 96.44 116 MET B CA 1
ATOM 2151 C C . MET B 1 116 ? 0.55 10.648 -11.289 1 96.44 116 MET B C 1
ATOM 2153 O O . MET B 1 116 ? 0.469 11.078 -12.438 1 96.44 116 MET B O 1
ATOM 2157 N N . ARG B 1 117 ? 0.248 9.484 -10.875 1 93.62 117 ARG B N 1
ATOM 2158 C CA . ARG B 1 117 ? -0.375 8.531 -11.781 1 93.62 117 ARG B CA 1
ATOM 2159 C C . ARG B 1 117 ? -1.661 7.969 -11.188 1 93.62 117 ARG B C 1
ATOM 2161 O O . ARG B 1 117 ? -1.764 7.789 -9.977 1 93.62 117 ARG B O 1
ATOM 2168 N N . VAL B 1 118 ? -2.572 7.812 -12.086 1 92.75 118 VAL B N 1
ATOM 2169 C CA . VAL B 1 118 ? -3.82 7.156 -11.711 1 92.75 118 VAL B CA 1
ATOM 2170 C C . VAL B 1 118 ? -3.938 5.816 -12.438 1 92.75 118 VAL B C 1
ATOM 2172 O O . VAL B 1 118 ? -3.771 5.75 -13.656 1 92.75 118 VAL B O 1
ATOM 2175 N N . ASP B 1 119 ? -4.086 4.781 -11.602 1 86.94 119 ASP B N 1
ATOM 2176 C CA . ASP B 1 119 ? -4.211 3.461 -12.211 1 86.94 119 ASP B CA 1
ATOM 2177 C C . ASP B 1 119 ? -5.676 3.025 -12.281 1 86.94 119 ASP B C 1
ATOM 2179 O O . ASP B 1 119 ? -6.434 3.215 -11.328 1 86.94 119 ASP B O 1
ATOM 2183 N N . ARG B 1 120 ? -6.031 2.539 -13.453 1 81.56 120 ARG B N 1
ATOM 2184 C CA . ARG B 1 120 ? -7.32 1.9 -13.703 1 81.56 120 ARG B CA 1
ATOM 2185 C C . ARG B 1 120 ? -7.137 0.537 -14.359 1 81.56 120 ARG B C 1
ATOM 2187 O O . ARG B 1 120 ? -6.418 0.413 -15.352 1 81.56 120 ARG B O 1
ATOM 2194 N N . ALA B 1 121 ? -7.629 -0.489 -13.727 1 80.62 121 ALA B N 1
ATOM 2195 C CA . ALA B 1 121 ? -7.57 -1.817 -14.328 1 80.62 121 ALA B CA 1
ATOM 2196 C C . ALA B 1 121 ? -8.688 -2.006 -15.352 1 80.62 121 ALA B C 1
ATOM 2198 O O . ALA B 1 121 ? -9.852 -1.742 -15.055 1 80.62 121 ALA B O 1
ATOM 2199 N N . PRO B 1 122 ? -8.32 -2.451 -16.562 1 83.88 122 PRO B N 1
ATOM 2200 C CA . PRO B 1 122 ? -9.352 -2.641 -17.578 1 83.88 122 PRO B CA 1
ATOM 2201 C C . PRO B 1 122 ? -10.375 -3.707 -17.188 1 83.88 122 PRO B C 1
ATOM 2203 O O . PRO B 1 122 ? -11.531 -3.639 -17.609 1 83.88 122 PRO B O 1
ATOM 2206 N N . TYR B 1 123 ? -10.008 -4.625 -16.328 1 89.62 123 TYR B N 1
ATOM 2207 C CA . TYR B 1 123 ? -10.891 -5.77 -16.109 1 89.62 123 TYR B CA 1
ATOM 2208 C C . TYR B 1 123 ? -11.547 -5.684 -14.734 1 89.62 123 TYR B C 1
ATOM 2210 O O . TYR B 1 123 ? -12.32 -6.57 -14.352 1 89.62 123 TYR B O 1
ATOM 2218 N N . ALA B 1 124 ? -11.242 -4.617 -14.031 1 94.94 124 ALA B N 1
ATOM 2219 C CA . ALA B 1 124 ? -11.781 -4.5 -12.68 1 94.94 124 ALA B CA 1
ATOM 2220 C C . ALA B 1 124 ? -11.906 -3.035 -12.266 1 94.94 124 ALA B C 1
ATOM 2222 O O . ALA B 1 124 ? -11.219 -2.168 -12.805 1 94.94 124 ALA B O 1
ATOM 2223 N N . ASP B 1 125 ? -12.828 -2.76 -11.352 1 95 125 ASP B N 1
ATOM 2224 C CA . ASP B 1 125 ? -12.984 -1.438 -10.75 1 95 125 ASP B CA 1
ATOM 2225 C C . ASP B 1 125 ? -12.656 -1.467 -9.258 1 95 125 ASP B C 1
ATOM 2227 O O . ASP B 1 125 ? -13.227 -2.266 -8.508 1 95 125 ASP B O 1
ATOM 2231 N N . ILE B 1 126 ? -11.766 -0.591 -8.883 1 96.38 126 ILE B N 1
ATOM 2232 C CA . ILE B 1 126 ? -11.5 -0.455 -7.457 1 96.38 126 ILE B CA 1
ATOM 2233 C C . ILE B 1 126 ? -12.766 0.002 -6.738 1 96.38 126 ILE B C 1
ATOM 2235 O O . ILE B 1 126 ? -13.477 0.885 -7.227 1 96.38 126 ILE B O 1
ATOM 2239 N N . THR B 1 127 ? -13.086 -0.583 -5.621 1 95.81 127 THR B N 1
ATOM 2240 C CA . THR B 1 127 ? -14.32 -0.241 -4.918 1 95.81 127 THR B CA 1
ATOM 2241 C C . THR B 1 127 ? -14.016 0.425 -3.58 1 95.81 127 THR B C 1
ATOM 2243 O O . THR B 1 127 ? -14.75 1.304 -3.135 1 95.81 127 THR B O 1
ATOM 2246 N N . THR B 1 128 ? -12.953 -0.02 -2.896 1 95.12 128 THR B N 1
ATOM 2247 C CA . THR B 1 128 ? -12.617 0.553 -1.597 1 95.12 128 THR B CA 1
ATOM 2248 C C . THR B 1 128 ? -11.109 0.589 -1.392 1 95.12 128 THR B C 1
ATOM 2250 O O . THR B 1 128 ? -10.391 -0.287 -1.877 1 95.12 128 THR B O 1
ATOM 2253 N N . GLY B 1 129 ? -10.664 1.649 -0.725 1 96.38 129 GLY B N 1
ATOM 2254 C CA . GLY B 1 129 ? -9.32 1.672 -0.176 1 96.38 129 GLY B CA 1
ATOM 2255 C C . GLY B 1 129 ? -9.227 1.059 1.208 1 96.38 129 GLY B C 1
ATOM 2256 O O . GLY B 1 129 ? -10.203 0.479 1.701 1 96.38 129 GLY B O 1
ATOM 2257 N N . ILE B 1 130 ? -8.086 1.137 1.764 1 96.81 130 ILE B N 1
ATOM 2258 C CA . ILE B 1 130 ? -7.941 0.692 3.145 1 96.81 130 ILE B CA 1
ATOM 2259 C C . ILE B 1 130 ? -8.688 1.645 4.074 1 96.81 130 ILE B C 1
ATOM 2261 O O . ILE B 1 130 ? -8.594 2.865 3.932 1 96.81 130 ILE B O 1
ATOM 2265 N N . THR B 1 131 ? -9.484 1.066 4.969 1 96.94 131 THR B N 1
ATOM 2266 C CA . THR B 1 131 ? -10.242 1.879 5.914 1 96.94 131 THR B CA 1
ATOM 2267 C C . THR B 1 131 ? -10.023 1.387 7.344 1 96.94 131 THR B C 1
ATOM 2269 O O . THR B 1 131 ? -9.555 0.267 7.559 1 96.94 131 THR B O 1
ATOM 2272 N N . PHE B 1 132 ? -10.367 2.258 8.258 1 97.44 132 PHE B N 1
ATOM 2273 C CA . PHE B 1 132 ? -10.242 1.929 9.672 1 97.44 132 PHE B CA 1
ATOM 2274 C C . PHE B 1 132 ? -11.32 2.637 10.492 1 97.44 132 PHE B C 1
ATOM 2276 O O . PHE B 1 132 ? -12.008 3.523 9.984 1 97.44 132 PHE B O 1
ATOM 2283 N N . GLN B 1 133 ? -11.523 2.193 11.688 1 97.44 133 GLN B N 1
ATOM 2284 C CA . GLN B 1 133 ? -12.406 2.822 12.664 1 97.44 133 GLN B CA 1
ATOM 2285 C C . GLN B 1 133 ? -11.617 3.314 13.875 1 97.44 133 GLN B C 1
ATOM 2287 O O . GLN B 1 133 ? -10.883 2.547 14.5 1 97.44 133 GLN B O 1
ATOM 2292 N N . LEU B 1 134 ? -11.781 4.586 14.156 1 97.56 134 LEU B N 1
ATOM 2293 C CA . LEU B 1 134 ? -11.133 5.164 15.328 1 97.56 134 LEU B CA 1
ATOM 2294 C C . LEU B 1 134 ? -11.773 4.645 16.609 1 97.56 134 LEU B C 1
ATOM 2296 O O . LEU B 1 134 ? -13 4.512 16.688 1 97.56 134 LEU B O 1
ATOM 2300 N N . LYS B 1 135 ? -10.984 4.395 17.578 1 96.81 135 LYS B N 1
ATOM 2301 C CA . LYS B 1 135 ? -11.5 3.943 18.875 1 96.81 135 LYS B CA 1
ATOM 2302 C C . LYS B 1 135 ? -12.07 5.105 19.672 1 96.81 135 LYS B C 1
ATOM 2304 O O . LYS B 1 135 ? -13.086 4.957 20.359 1 96.81 135 LYS B O 1
ATOM 2309 N N . ASP B 1 136 ? -11.414 6.23 19.656 1 97.5 136 ASP B N 1
ATOM 2310 C CA . ASP B 1 136 ? -11.883 7.492 20.219 1 97.5 136 ASP B CA 1
ATOM 2311 C C . ASP B 1 136 ? -11.914 8.594 19.156 1 97.5 136 ASP B C 1
ATOM 2313 O O . ASP B 1 136 ? -10.938 9.32 18.984 1 97.5 136 ASP B O 1
ATOM 2317 N N . GLU B 1 137 ? -13.055 8.695 18.531 1 97.25 137 GLU B N 1
ATOM 2318 C CA . GLU B 1 137 ? -13.227 9.594 17.391 1 97.25 137 GLU B CA 1
ATOM 2319 C C . GLU B 1 137 ? -12.984 11.047 17.797 1 97.25 137 GLU B C 1
ATOM 2321 O O . GLU B 1 137 ? -12.203 11.75 17.141 1 97.25 137 GLU B O 1
ATOM 2326 N N . LYS B 1 138 ? -13.609 11.438 18.859 1 97.5 138 LYS B N 1
ATOM 2327 C CA . LYS B 1 138 ? -13.531 12.828 19.281 1 97.5 138 LYS B CA 1
ATOM 2328 C C . LYS B 1 138 ? -12.094 13.227 19.594 1 97.5 138 LYS B C 1
ATOM 2330 O O . LYS B 1 138 ? -11.609 14.25 19.109 1 97.5 138 LYS B O 1
ATOM 2335 N N . ALA B 1 139 ? -11.398 12.406 20.359 1 97.06 139 ALA B N 1
ATOM 2336 C CA . ALA B 1 139 ? -10.016 12.711 20.719 1 97.06 139 ALA B CA 1
ATOM 2337 C C . ALA B 1 139 ? -9.109 12.711 19.5 1 97.06 139 ALA B C 1
ATOM 2339 O O . ALA B 1 139 ? -8.25 13.586 19.359 1 97.06 139 ALA B O 1
ATOM 2340 N N . SER B 1 140 ? -9.32 11.789 18.641 1 97.06 140 SER B N 1
ATOM 2341 C CA . SER B 1 140 ? -8.477 11.68 17.438 1 97.06 140 SER B CA 1
ATOM 2342 C C . SER B 1 140 ? -8.688 12.867 16.516 1 97.06 140 SER B C 1
ATOM 2344 O O . SER B 1 140 ? -7.715 13.453 16.031 1 97.06 140 SER B O 1
ATOM 2346 N N . ILE B 1 141 ? -9.914 13.266 16.297 1 97.88 141 ILE B N 1
ATOM 2347 C CA . ILE B 1 141 ? -10.219 14.359 15.391 1 97.88 141 ILE B CA 1
ATOM 2348 C C . ILE B 1 141 ? -9.68 15.672 15.961 1 97.88 141 ILE B C 1
ATOM 2350 O O . ILE B 1 141 ? -9.164 16.516 15.219 1 97.88 141 ILE B O 1
ATOM 2354 N N . THR B 1 142 ? -9.797 15.82 17.281 1 97.88 142 THR B N 1
ATOM 2355 C CA . THR B 1 142 ? -9.227 16.984 17.922 1 97.88 142 THR B CA 1
ATOM 2356 C C . THR B 1 142 ? -7.719 17.047 17.703 1 97.88 142 THR B C 1
ATOM 2358 O O . THR B 1 142 ? -7.184 18.078 17.297 1 97.88 142 THR B O 1
ATOM 2361 N N . ARG B 1 143 ? -7.062 15.938 17.891 1 97.44 143 ARG B N 1
ATOM 2362 C CA . ARG B 1 143 ? -5.621 15.867 17.672 1 97.44 143 ARG B CA 1
ATOM 2363 C C . ARG B 1 143 ? -5.277 16.156 16.219 1 97.44 143 ARG B C 1
ATOM 2365 O O . ARG B 1 143 ? -4.297 16.859 15.93 1 97.44 143 ARG B O 1
ATOM 2372 N N . TRP B 1 144 ? -6.07 15.633 15.297 1 97.75 144 TRP B N 1
ATOM 2373 C CA . TRP B 1 144 ? -5.832 15.852 13.867 1 97.75 144 TRP B CA 1
ATOM 2374 C C . TRP B 1 144 ? -5.922 17.328 13.516 1 97.75 144 TRP B C 1
ATOM 2376 O O . TRP B 1 144 ? -5.082 17.859 12.781 1 97.75 144 TRP B O 1
ATOM 2386 N N . LYS B 1 145 ? -6.98 17.984 14.039 1 98.12 145 LYS B N 1
ATOM 2387 C CA . LYS B 1 145 ? -7.145 19.406 13.773 1 98.12 145 LYS B CA 1
ATOM 2388 C C . LYS B 1 145 ? -5.941 20.203 14.273 1 98.12 145 LYS B C 1
ATOM 2390 O O . LYS B 1 145 ? -5.461 21.109 13.594 1 98.12 145 LYS B O 1
ATOM 2395 N N . GLU B 1 146 ? -5.438 19.844 15.422 1 98.06 146 GLU B N 1
ATOM 2396 C CA . GLU B 1 146 ? -4.266 20.5 15.984 1 98.06 146 GLU B CA 1
ATOM 2397 C C . GLU B 1 146 ? -3.016 20.219 15.156 1 98.06 146 GLU B C 1
ATOM 2399 O O . GLU B 1 146 ? -2.211 21.109 14.898 1 98.06 146 GLU B O 1
ATOM 2404 N N . THR B 1 147 ? -2.846 18.984 14.742 1 97.88 147 THR B N 1
ATOM 2405 C CA . THR B 1 147 ? -1.711 18.594 13.914 1 97.88 147 THR B CA 1
ATOM 2406 C C . THR B 1 147 ? -1.739 19.328 12.57 1 97.88 147 THR B C 1
ATOM 2408 O O . THR B 1 147 ? -0.711 19.828 12.109 1 97.88 147 THR B O 1
ATOM 2411 N N . ILE B 1 148 ? -2.9 19.438 12.008 1 98.12 148 ILE B N 1
ATOM 2412 C CA . ILE B 1 148 ? -3.068 20.125 10.727 1 98.12 148 ILE B CA 1
ATOM 2413 C C . ILE B 1 148 ? -2.734 21.594 10.883 1 98.12 148 ILE B C 1
ATOM 2415 O O . ILE B 1 148 ? -2.074 22.188 10.023 1 98.12 148 ILE B O 1
ATOM 2419 N N . ALA B 1 149 ? -3.215 22.219 11.961 1 97.44 149 ALA B N 1
ATOM 2420 C CA . ALA B 1 149 ? -2.881 23.625 12.227 1 97.44 149 ALA B CA 1
ATOM 2421 C C . ALA B 1 149 ? -1.369 23.812 12.305 1 97.44 149 ALA B C 1
ATOM 2423 O O . ALA B 1 149 ? -0.84 24.812 11.797 1 97.44 149 ALA B O 1
ATOM 2424 N N . GLU B 1 150 ? -0.711 22.875 12.859 1 97.62 150 GLU B N 1
ATOM 2425 C CA . GLU B 1 150 ? 0.743 22.953 12.977 1 97.62 150 GLU B CA 1
ATOM 2426 C C . GLU B 1 150 ? 1.414 22.75 11.617 1 97.62 150 GLU B C 1
ATOM 2428 O O . GLU B 1 150 ? 2.467 23.328 11.344 1 97.62 150 GLU B O 1
ATOM 2433 N N . LEU B 1 151 ? 0.814 21.953 10.734 1 97.75 151 LEU B N 1
ATOM 2434 C CA . LEU B 1 151 ? 1.358 21.719 9.406 1 97.75 151 LEU B CA 1
ATOM 2435 C C . LEU B 1 151 ? 1.207 22.953 8.523 1 97.75 151 LEU B C 1
ATOM 2437 O O . LEU B 1 151 ? 1.921 23.109 7.531 1 97.75 151 LEU B O 1
ATOM 2441 N N . ARG B 1 152 ? 0.305 23.797 8.867 1 96.81 152 ARG B N 1
ATOM 2442 C CA . ARG B 1 152 ? 0.075 25 8.086 1 96.81 152 ARG B CA 1
ATOM 2443 C C . ARG B 1 152 ? 1.135 26.062 8.383 1 96.81 152 ARG B C 1
ATOM 2445 O O . ARG B 1 152 ? 1.275 27.031 7.637 1 96.81 152 ARG B O 1
ATOM 2452 N N . GLN B 1 153 ? 1.828 25.859 9.445 1 94.12 153 GLN B N 1
ATOM 2453 C CA . GLN B 1 153 ? 2.873 26.797 9.844 1 94.12 153 GLN B CA 1
ATOM 2454 C C . GLN B 1 153 ? 4.168 26.531 9.086 1 94.12 153 GLN B C 1
ATOM 2456 O O . GLN B 1 153 ? 4.465 25.391 8.734 1 94.12 153 GLN B O 1
#

Organism: NCBI:txid248903

Secondary structure (DSSP, 8-state):
--BSS--HHHHHHTSS--GGGGTTBEEEEEEE-TTS-EEEEEEETTSEEEEETTEEEEEE-TT-HHHHHHHHH-EEEEEEEETTEEEEEEEEEEEPPPPTT-SS--EEEEEEEEEEEEE--TTEEEEE--EEEESSHHHHHHHHHHHHHHHT-/--BSS--HHHHHHTSS--GGGGTTBEEEEEEE-TTS-EEEEEEETTSEEEEETTEEEEEE-TT-HHHHHHHHH-EEEEEEEETTEEEEEEEEEEEEPPPTT-SS--EEEEEEEEEEEEE--TTEEEEE--EEEESSHHHHHHHHHHHHHHHT-

Sequence (306 aa):
MNVKQLDLELVEWLSGNQLEGKQHDAMQLLTVSEDGWPHQAMISMGEIIAISPDKLRLALWPGTQTSMNMNRTGKATLIAVHEYRLLYVRLEIGVLPQLKESVHPRDRYEARVVSMRVDRAPYADITTGITFQLKDEKASITRWKETIAELRQMNVKQLDLELVEWLSGNQLEGKQHDAMQLLTVSEDGWPHQAMISMGEIIAISPDKLRLALWPGTQTSMNMNRTGKATLIAVHEYRLLYVRLEIGVLPQLKESVHPRDRYEARVVSMRVDRAPYADITTGITFQLKDEKASITRWKETIAELRQ

Solvent-accessible surface area (backbone atoms only — not comparable to full-atom values): 16036 Å² total; per-residue (Å²): 126,78,34,51,48,50,55,69,69,56,33,56,68,28,50,57,56,69,50,83,83,46,65,38,47,42,31,37,43,26,24,43,40,94,87,63,44,43,40,80,45,79,42,48,60,44,31,39,30,39,80,46,52,39,31,34,32,38,50,37,70,67,88,36,70,64,55,54,22,32,71,72,67,31,40,36,26,41,35,39,55,57,95,56,31,41,38,42,32,35,28,40,49,41,83,44,78,73,67,91,85,53,95,70,78,45,44,37,33,38,30,36,42,66,29,33,42,76,55,77,55,94,58,35,42,49,68,42,41,39,27,36,44,61,74,51,54,68,63,49,52,52,50,21,55,54,46,41,59,57,62,75,101,126,79,34,50,48,49,52,69,69,55,34,56,69,30,51,56,56,69,51,82,82,45,65,39,47,43,32,38,42,27,22,43,40,94,86,64,44,44,39,79,44,77,41,48,59,44,31,39,31,37,81,46,52,41,32,34,32,38,50,38,70,66,90,35,70,64,55,54,23,32,71,72,66,31,41,35,26,43,36,40,54,54,95,54,33,40,37,41,32,36,27,41,49,40,83,44,80,74,67,91,84,53,93,71,78,44,44,36,33,38,30,36,42,66,28,31,43,76,56,77,56,93,59,37,43,49,68,42,40,38,28,37,44,62,72,51,56,68,64,49,51,53,50,21,54,54,46,41,57,56,61,74,100